Protein AF-A0A956HAL7-F1 (afdb_monomer_lite)

Radius of gyration: 41.66 Å; chains: 1; bounding box: 88×62×120 Å

Foldseek 3Di:
DDDDDDDDDDDDDDDDDDDDCVVVVVVVVVVPPPPPPPVPPPPPPPPQPPVNVVVVLVPDDVVLSVVLVVLVVQLVVLVVVLVVLVVVLVVLVPDDDPDPVVVVVSVVVSVVSVVVSVVSVVVSVVSVVVNVVSVVVVVVVVVVVVVVVVVVVVVVVVVVVVLVVVLVVLVVVQLVVQLCVQVVDDDPVSSVVSSVVSDVVCDPVVSVVQSVCVVVVHDRDDDDDDDDPDDDDD

pLDDT: mean 74.58, std 19.13, range [34.69, 94.31]

Structure (mmCIF, N/CA/C/O backbone):
data_AF-A0A956HAL7-F1
#
_entry.id   AF-A0A956HAL7-F1
#
loop_
_atom_site.group_PDB
_atom_site.id
_atom_site.type_symbol
_atom_site.label_atom_id
_atom_site.label_alt_id
_atom_site.label_comp_id
_atom_site.label_asym_id
_atom_site.label_entity_id
_atom_site.label_seq_id
_atom_site.pdbx_PDB_ins_code
_atom_site.Cartn_x
_atom_site.Cartn_y
_atom_site.Cartn_z
_atom_site.occupancy
_atom_site.B_iso_or_equiv
_atom_site.auth_seq_id
_atom_site.auth_comp_id
_atom_site.auth_asym_id
_atom_site.auth_atom_id
_atom_site.pdbx_PDB_model_num
ATOM 1 N N . MET A 1 1 ? 19.006 46.628 67.533 1.00 38.72 1 MET A N 1
ATOM 2 C CA . MET A 1 1 ? 19.902 45.457 67.462 1.00 38.72 1 MET A CA 1
ATOM 3 C C . MET A 1 1 ? 19.596 44.747 66.158 1.00 38.72 1 MET A C 1
ATOM 5 O O . MET A 1 1 ? 18.441 44.400 65.973 1.00 38.72 1 MET A O 1
ATOM 9 N N . SER A 1 2 ? 20.624 44.672 65.303 1.00 38.97 2 SER A N 1
ATOM 10 C CA . SER A 1 2 ? 20.814 43.895 64.060 1.00 38.97 2 SER A CA 1
ATOM 11 C C . SER A 1 2 ? 19.742 44.006 62.959 1.00 38.97 2 SER A C 1
ATOM 13 O O . SER A 1 2 ? 18.590 43.660 63.171 1.00 38.97 2 SER A O 1
ATOM 15 N N . GLU A 1 3 ? 20.025 44.693 61.839 1.00 37.03 3 GLU A N 1
ATOM 16 C CA . GLU A 1 3 ? 20.856 44.275 60.671 1.00 37.03 3 GLU A CA 1
ATOM 17 C C . GLU A 1 3 ? 20.082 43.317 59.750 1.00 37.03 3 GLU A C 1
ATOM 19 O O . GLU A 1 3 ? 19.394 42.432 60.229 1.00 37.03 3 GLU A O 1
ATOM 24 N N . SER A 1 4 ? 20.147 43.368 58.422 1.00 38.06 4 SER A N 1
ATOM 25 C CA . SER A 1 4 ? 20.812 44.246 57.459 1.00 38.06 4 SER A CA 1
ATOM 26 C C . SER A 1 4 ? 20.189 43.937 56.088 1.00 38.06 4 SER A C 1
ATOM 28 O O . SER A 1 4 ? 19.790 42.807 55.812 1.00 38.06 4 SER A O 1
ATOM 30 N N . SER A 1 5 ? 20.105 44.961 55.247 1.00 43.06 5 SER A N 1
ATOM 31 C CA . SER A 1 5 ? 19.737 44.914 53.833 1.00 43.06 5 SER A CA 1
ATOM 32 C C . SER A 1 5 ? 20.985 44.645 52.989 1.00 43.06 5 SER A C 1
ATOM 34 O O . SER A 1 5 ? 22.022 45.247 53.264 1.00 43.06 5 SER A O 1
ATOM 36 N N . SER A 1 6 ? 20.916 43.828 51.932 1.00 39.41 6 SER A N 1
ATOM 37 C CA . SER A 1 6 ? 21.768 44.030 50.742 1.00 39.41 6 SER A CA 1
ATOM 38 C C . SER A 1 6 ? 21.254 43.271 49.518 1.00 39.41 6 SER A C 1
ATOM 40 O O . SER A 1 6 ? 21.082 42.055 49.534 1.00 39.41 6 SER A O 1
ATOM 42 N N . ALA A 1 7 ? 21.053 44.032 48.447 1.00 37.66 7 ALA A N 1
ATOM 43 C CA . ALA A 1 7 ? 20.842 43.587 47.078 1.00 37.66 7 ALA A CA 1
ATOM 44 C C . ALA A 1 7 ? 22.197 43.287 46.371 1.00 37.66 7 ALA A C 1
ATOM 46 O O . ALA A 1 7 ? 23.252 43.598 46.930 1.00 37.66 7 ALA A O 1
ATOM 47 N N . PRO A 1 8 ? 22.182 42.693 45.158 1.00 59.84 8 PRO A N 1
ATOM 48 C CA . PRO A 1 8 ? 23.329 42.063 44.494 1.00 59.84 8 PRO A CA 1
ATOM 49 C C . PRO A 1 8 ? 23.967 42.942 43.400 1.00 59.84 8 PRO A C 1
ATOM 51 O O . PRO A 1 8 ? 23.331 43.884 42.942 1.00 59.84 8 PRO A O 1
ATOM 54 N N . LEU A 1 9 ? 25.195 42.598 42.973 1.00 38.44 9 LEU A N 1
ATOM 55 C CA . LEU A 1 9 ? 25.958 42.998 41.758 1.00 38.44 9 LEU A CA 1
ATOM 56 C C . LEU A 1 9 ? 27.446 42.650 42.054 1.00 38.44 9 LEU A C 1
ATOM 58 O O . LEU A 1 9 ? 27.864 42.811 43.190 1.00 38.44 9 LEU A O 1
ATOM 62 N N . ALA A 1 10 ? 28.361 42.222 41.183 1.00 37.38 10 ALA A N 1
ATOM 63 C CA . ALA A 1 10 ? 28.403 41.822 39.783 1.00 37.38 10 ALA A CA 1
ATOM 64 C C . ALA A 1 10 ? 29.868 41.380 39.472 1.00 37.38 10 ALA A C 1
ATOM 66 O O . ALA A 1 10 ? 30.783 41.793 40.175 1.00 37.38 10 ALA A O 1
ATOM 67 N N . ILE A 1 11 ? 30.071 40.675 38.348 1.00 38.66 11 ILE A N 1
ATOM 68 C CA . ILE A 1 11 ? 31.211 40.830 37.403 1.00 38.66 11 ILE A CA 1
ATOM 69 C C . ILE A 1 11 ? 32.610 40.235 37.748 1.00 38.66 11 ILE A C 1
ATOM 71 O O . ILE A 1 11 ? 33.380 40.773 38.528 1.00 38.66 11 ILE A O 1
ATOM 75 N N . ALA A 1 12 ? 32.934 39.187 36.970 1.00 35.88 12 ALA A N 1
ATOM 76 C CA . ALA A 1 12 ? 34.118 38.955 36.111 1.00 35.88 12 ALA A CA 1
ATOM 77 C C . ALA A 1 12 ? 35.557 38.733 36.640 1.00 35.88 12 ALA A C 1
ATOM 79 O O . ALA A 1 12 ? 36.094 39.471 37.455 1.00 35.88 12 ALA A O 1
ATOM 80 N N . GLY A 1 13 ? 36.225 37.780 35.965 1.00 36.00 13 GLY A N 1
ATOM 81 C CA . GLY A 1 13 ? 37.684 37.616 35.831 1.00 36.00 13 GLY A CA 1
ATOM 82 C C . GLY A 1 13 ? 38.047 36.149 35.531 1.00 36.00 13 GLY A C 1
ATOM 83 O O . GLY A 1 13 ? 37.912 35.320 36.418 1.00 36.00 13 GLY A O 1
ATOM 84 N N . LEU A 1 14 ? 38.226 35.735 34.260 1.00 36.78 14 LEU A N 1
ATOM 85 C CA . LEU A 1 14 ? 39.521 35.521 33.556 1.00 36.78 14 LEU A CA 1
ATOM 86 C C . LEU A 1 14 ? 40.505 34.595 34.323 1.00 36.78 14 LEU A C 1
ATOM 88 O O . LEU A 1 14 ? 40.753 34.840 35.489 1.00 36.78 14 LEU A O 1
ATOM 92 N N . VAL A 1 15 ? 41.229 33.603 33.783 1.00 40.97 15 VAL A N 1
ATOM 93 C CA . VAL A 1 15 ? 41.449 33.021 32.444 1.00 40.97 15 VAL A CA 1
ATOM 94 C C . VAL A 1 15 ? 42.522 31.906 32.623 1.00 40.97 15 VAL A C 1
ATOM 96 O O . VAL A 1 15 ? 43.198 31.867 33.646 1.00 40.97 15 VAL A O 1
ATOM 99 N N . ILE A 1 16 ? 42.713 31.045 31.614 1.00 36.06 16 ILE A N 1
ATOM 100 C CA . ILE A 1 16 ? 43.807 30.050 31.417 1.00 36.06 16 ILE A CA 1
ATOM 101 C C . ILE A 1 16 ? 43.685 28.687 32.120 1.00 36.06 16 ILE A C 1
ATOM 103 O O . ILE A 1 16 ? 44.096 28.478 33.253 1.00 36.06 16 ILE A O 1
ATOM 107 N N . GLY A 1 17 ? 43.276 27.707 31.316 1.00 35.59 17 GLY A N 1
ATOM 108 C CA . GLY A 1 17 ? 43.545 26.283 31.502 1.00 35.59 17 GLY A CA 1
ATOM 109 C C . GLY A 1 17 ? 43.477 25.556 30.159 1.00 35.59 17 GLY A C 1
ATOM 110 O O . GLY A 1 17 ? 42.764 24.569 30.016 1.00 35.59 17 GLY A O 1
ATOM 111 N N . ALA A 1 18 ? 44.136 26.110 29.135 1.00 41.16 18 ALA A N 1
ATOM 112 C CA . ALA A 1 18 ? 44.357 25.426 27.866 1.00 41.16 18 ALA A CA 1
ATOM 113 C C . ALA A 1 18 ? 45.285 24.215 28.079 1.00 41.16 18 ALA A C 1
ATOM 115 O O . ALA A 1 18 ? 46.180 24.292 28.914 1.00 41.16 18 ALA A O 1
ATOM 116 N N . LEU A 1 19 ? 45.107 23.173 27.249 1.00 41.41 19 LEU A N 1
ATOM 117 C CA . LEU A 1 19 ? 45.988 22.000 27.033 1.00 41.41 19 LEU A CA 1
ATOM 118 C C . LEU A 1 19 ? 45.539 20.620 27.563 1.00 41.41 19 LEU A C 1
ATOM 120 O O . LEU A 1 19 ? 46.388 19.806 27.911 1.00 41.41 19 LEU A O 1
ATOM 124 N N . ALA A 1 20 ? 44.245 20.273 27.517 1.00 41.62 20 ALA A N 1
ATOM 125 C CA . ALA A 1 20 ? 43.862 18.848 27.640 1.00 41.62 20 ALA A CA 1
ATOM 126 C C . ALA A 1 20 ? 42.634 18.363 26.837 1.00 41.62 20 ALA A C 1
ATOM 128 O O . ALA A 1 20 ? 42.332 17.176 26.859 1.00 41.62 20 ALA A O 1
ATOM 129 N N . GLY A 1 21 ? 41.921 19.219 26.095 1.00 36.75 21 GLY A N 1
ATOM 130 C CA . GLY A 1 21 ? 40.646 18.834 25.457 1.00 36.75 21 GLY A CA 1
ATOM 131 C C . GLY A 1 21 ? 40.683 18.539 23.953 1.00 36.75 21 GLY A C 1
ATOM 132 O O . GLY A 1 21 ? 39.633 18.295 23.365 1.00 36.75 21 GLY A O 1
ATOM 133 N N . GLY A 1 22 ? 41.856 18.582 23.311 1.00 35.03 22 GLY A N 1
ATOM 134 C CA . GLY A 1 22 ? 42.019 18.566 21.844 1.00 35.03 22 GLY A CA 1
ATOM 135 C C . GLY A 1 22 ? 41.588 17.287 21.111 1.00 35.03 22 GLY A C 1
ATOM 136 O O . GLY A 1 22 ? 41.697 17.232 19.894 1.00 35.03 22 GLY A O 1
ATOM 137 N N . ILE A 1 23 ? 41.082 16.275 21.821 1.00 45.00 23 ILE A N 1
ATOM 138 C CA . ILE A 1 23 ? 40.597 15.010 21.239 1.00 45.00 23 ILE A CA 1
ATOM 139 C C . ILE A 1 23 ? 39.067 14.861 21.389 1.00 45.00 23 ILE A C 1
ATOM 141 O O . ILE A 1 23 ? 38.448 14.082 20.672 1.00 45.00 23 ILE A O 1
ATOM 145 N N . VAL A 1 24 ? 38.407 15.681 22.219 1.00 42.38 24 VAL A N 1
ATOM 146 C CA . VAL A 1 24 ? 36.935 15.652 22.374 1.00 42.38 24 VAL A CA 1
ATOM 147 C C . VAL A 1 24 ? 36.226 16.498 21.298 1.00 42.38 24 VAL A C 1
ATOM 149 O O . VAL A 1 24 ? 35.065 16.264 20.972 1.00 42.38 24 VAL A O 1
ATOM 152 N N . GLY A 1 25 ? 36.941 17.435 20.666 1.00 36.91 25 GLY A N 1
ATOM 153 C CA . GLY A 1 25 ? 36.385 18.354 19.664 1.00 36.91 25 GLY A CA 1
ATOM 154 C C . GLY A 1 25 ? 36.015 17.732 18.311 1.00 36.91 25 GLY A C 1
ATOM 155 O O . GLY A 1 25 ? 35.209 18.315 17.594 1.00 36.91 25 GLY A O 1
ATOM 156 N N . TRP A 1 26 ? 36.536 16.552 17.952 1.00 40.97 26 TRP A N 1
ATOM 157 C CA . TRP A 1 26 ? 36.179 15.913 16.673 1.00 40.97 26 TRP A CA 1
ATOM 158 C C . TRP A 1 26 ? 34.940 15.010 16.769 1.00 40.97 26 TRP A C 1
ATOM 160 O O . TRP A 1 26 ? 34.261 14.790 15.772 1.00 40.97 26 TRP A O 1
ATOM 170 N N . ILE A 1 27 ? 34.570 14.564 17.976 1.00 47.16 27 ILE A N 1
ATOM 171 C CA . ILE A 1 27 ? 33.309 13.835 18.206 1.00 47.16 27 ILE A CA 1
ATOM 172 C C . ILE A 1 27 ? 32.135 14.814 18.400 1.00 47.16 27 ILE A C 1
ATOM 174 O O . ILE A 1 27 ? 30.989 14.471 18.135 1.00 47.16 27 ILE A O 1
ATOM 178 N N . ALA A 1 28 ? 32.406 16.068 18.778 1.00 43.12 28 ALA A N 1
ATOM 179 C CA . ALA A 1 28 ? 31.371 17.085 18.969 1.00 43.12 28 ALA A CA 1
ATOM 180 C C . ALA A 1 28 ? 30.896 17.777 17.672 1.00 43.12 28 ALA A C 1
ATOM 182 O O . ALA A 1 28 ? 29.853 18.429 17.692 1.00 43.12 28 ALA A O 1
ATOM 183 N N . HIS A 1 29 ? 31.610 17.647 16.542 1.00 43.97 29 HIS A N 1
ATOM 184 C CA . HIS A 1 29 ? 31.187 18.290 15.287 1.00 43.97 29 HIS A CA 1
ATOM 185 C C . HIS A 1 29 ? 30.267 17.411 14.417 1.00 43.97 29 HIS A C 1
ATOM 187 O O . HIS A 1 29 ? 29.504 17.944 13.613 1.00 43.97 29 HIS A O 1
ATOM 193 N N . SER A 1 30 ? 30.250 16.086 14.614 1.00 44.03 30 SER A N 1
ATOM 194 C CA . SER A 1 30 ? 29.248 15.206 13.984 1.00 44.03 30 SER A CA 1
ATOM 195 C C . SER A 1 30 ? 27.891 15.231 14.697 1.00 44.03 30 SER A C 1
ATOM 197 O O . SER A 1 30 ? 26.903 14.766 14.137 1.00 44.03 30 SER A O 1
ATOM 199 N N . THR A 1 31 ? 27.819 15.813 15.899 1.00 46.84 31 THR A N 1
ATOM 200 C CA . THR A 1 31 ? 26.572 16.001 16.657 1.00 46.84 31 THR A CA 1
ATOM 201 C C . THR A 1 31 ? 26.012 17.426 16.578 1.00 46.84 31 THR A C 1
ATOM 203 O O . THR A 1 31 ? 24.916 17.671 17.069 1.00 46.84 31 THR A O 1
ATOM 206 N N . THR A 1 32 ? 26.723 18.358 15.931 1.00 46.84 32 THR A N 1
ATOM 207 C CA . THR A 1 32 ? 26.315 19.768 15.744 1.00 46.84 32 THR A CA 1
ATOM 208 C C . THR A 1 32 ? 26.198 20.176 14.272 1.00 46.84 32 THR A C 1
ATOM 210 O O . THR A 1 32 ? 26.241 21.358 13.939 1.00 46.84 32 THR A O 1
ATOM 213 N N . ALA A 1 33 ? 26.001 19.216 13.364 1.00 43.47 33 ALA A N 1
ATOM 214 C CA . ALA A 1 33 ? 25.334 19.541 12.110 1.00 43.47 33 ALA A CA 1
ATOM 215 C C . ALA A 1 33 ? 23.856 19.768 12.448 1.00 43.47 33 ALA A C 1
ATOM 217 O O . ALA A 1 33 ? 23.140 18.813 12.751 1.00 43.47 33 ALA A O 1
ATOM 218 N N . GLU A 1 34 ? 23.441 21.038 12.469 1.00 46.81 34 GLU A N 1
ATOM 219 C CA . GLU A 1 34 ? 22.043 21.436 12.627 1.00 46.81 34 GLU A CA 1
ATOM 220 C C . GLU A 1 34 ? 21.169 20.525 11.757 1.00 46.81 34 GLU A C 1
ATOM 222 O O . GLU A 1 34 ? 21.409 20.435 10.544 1.00 46.81 34 GLU A O 1
ATOM 227 N N . PRO A 1 35 ? 20.192 19.803 12.340 1.00 42.28 35 PRO A N 1
ATOM 228 C CA . PRO A 1 35 ? 19.282 19.023 11.534 1.00 42.28 35 PRO A CA 1
ATOM 229 C C . PRO A 1 35 ? 18.591 20.016 10.610 1.00 42.28 35 PRO A C 1
ATOM 231 O O . PRO A 1 35 ? 17.841 20.882 11.060 1.00 42.28 35 PRO A O 1
ATOM 234 N N . ARG A 1 36 ? 18.854 19.907 9.302 1.00 34.69 36 ARG A N 1
ATOM 235 C CA . ARG A 1 36 ? 17.944 20.474 8.317 1.00 34.69 36 ARG A CA 1
ATOM 236 C C . ARG A 1 36 ? 16.606 19.826 8.610 1.00 34.69 36 ARG A C 1
ATOM 238 O O . ARG A 1 36 ? 16.403 18.653 8.300 1.00 34.69 36 ARG A O 1
ATOM 245 N N . ILE A 1 37 ? 15.736 20.598 9.247 1.00 39.50 37 ILE A N 1
ATOM 246 C CA . ILE A 1 37 ? 14.310 20.351 9.292 1.00 39.50 37 ILE A CA 1
ATOM 247 C C . ILE A 1 37 ? 13.915 20.358 7.821 1.00 39.50 37 ILE A C 1
ATOM 249 O O . ILE A 1 37 ? 13.711 21.400 7.205 1.00 39.50 37 ILE A O 1
ATOM 253 N N . VAL A 1 38 ? 13.914 19.174 7.214 1.00 41.31 38 VAL A N 1
ATOM 254 C CA . VAL A 1 38 ? 12.987 18.915 6.133 1.00 41.31 38 VAL A CA 1
ATOM 255 C C . VAL A 1 38 ? 11.658 19.118 6.825 1.00 41.31 38 VAL A C 1
ATOM 257 O O . VAL A 1 38 ? 11.262 18.291 7.645 1.00 41.31 38 VAL A O 1
ATOM 260 N N . GLU A 1 39 ? 11.055 20.284 6.606 1.00 41.22 39 GLU A N 1
ATOM 261 C CA . GLU A 1 39 ? 9.644 20.486 6.862 1.00 41.22 39 GLU A CA 1
ATOM 262 C C . GLU A 1 39 ? 8.966 19.377 6.067 1.00 41.22 39 GLU A C 1
ATOM 264 O O . GLU A 1 39 ? 8.758 19.473 4.859 1.00 41.22 39 GLU A O 1
ATOM 269 N N . THR A 1 40 ? 8.729 18.244 6.727 1.00 44.59 40 THR A N 1
ATOM 270 C CA . THR A 1 40 ? 7.680 17.336 6.323 1.00 44.59 40 THR A CA 1
ATOM 271 C C . THR A 1 40 ? 6.456 18.203 6.450 1.00 44.59 40 THR A C 1
ATOM 273 O O . THR A 1 40 ? 5.965 18.426 7.560 1.00 44.59 40 THR A O 1
ATOM 276 N N . GLU A 1 41 ? 6.103 18.812 5.320 1.00 39.44 41 GLU A N 1
ATOM 277 C CA . GLU A 1 41 ? 4.824 19.419 5.035 1.00 39.44 41 GLU A CA 1
ATOM 278 C C . GLU A 1 41 ? 3.825 18.612 5.850 1.00 39.44 41 GLU A C 1
ATOM 280 O O . GLU A 1 41 ? 3.679 17.403 5.641 1.00 39.44 41 GLU A O 1
ATOM 285 N N . LYS A 1 42 ? 3.315 19.224 6.926 1.00 36.16 42 LYS A N 1
ATOM 286 C CA . LYS A 1 42 ? 2.283 18.605 7.742 1.00 36.16 42 LYS A CA 1
ATOM 287 C C . LYS A 1 42 ? 1.145 18.424 6.764 1.00 36.16 42 LYS A C 1
ATOM 289 O O . LYS A 1 42 ? 0.423 19.380 6.497 1.00 36.16 42 LYS A O 1
ATOM 294 N N . VAL A 1 43 ? 1.069 17.232 6.176 1.00 38.62 43 VAL A N 1
ATOM 295 C CA . VAL A 1 43 ? -0.064 16.796 5.384 1.00 38.62 43 VAL A CA 1
ATOM 296 C C . VAL A 1 43 ? -1.231 17.064 6.303 1.00 38.62 43 VAL A C 1
ATOM 298 O O . VAL A 1 43 ? -1.296 16.517 7.408 1.00 38.62 43 VAL A O 1
ATOM 301 N N . VAL A 1 44 ? -2.028 18.048 5.900 1.00 39.31 44 VAL A N 1
ATOM 302 C CA . VAL A 1 44 ? -3.254 18.443 6.568 1.00 39.31 44 VAL A CA 1
ATOM 303 C C . VAL A 1 44 ? -3.955 17.135 6.901 1.00 39.31 44 VAL A C 1
ATOM 305 O O . VAL A 1 44 ? -4.244 16.350 5.999 1.00 39.31 44 VAL A O 1
ATOM 308 N N . GLN A 1 45 ? -4.088 16.843 8.197 1.00 40.38 45 GLN A N 1
ATOM 309 C CA . GLN A 1 45 ? -4.856 15.700 8.665 1.00 40.38 45 GLN A CA 1
ATOM 310 C C . GLN A 1 45 ? -6.305 16.023 8.336 1.00 40.38 45 GLN A C 1
ATOM 312 O O . GLN A 1 45 ? -7.033 16.595 9.138 1.00 40.38 45 GLN A O 1
ATOM 317 N N . GLU A 1 46 ? -6.678 15.765 7.091 1.00 46.81 46 GLU A N 1
ATOM 318 C CA . GLU A 1 46 ? -8.062 15.731 6.694 1.00 46.81 46 GLU A CA 1
ATOM 319 C C . GLU A 1 46 ? -8.620 14.475 7.359 1.00 46.81 46 GLU A C 1
ATOM 321 O O . GLU A 1 46 ? -8.146 13.357 7.118 1.00 46.81 46 GLU A O 1
ATOM 326 N N . ASP A 1 47 ? -9.538 14.672 8.302 1.00 39.88 47 ASP A N 1
ATOM 327 C CA . ASP A 1 47 ? -10.234 13.583 8.970 1.00 39.88 47 ASP A CA 1
ATOM 328 C C . ASP A 1 47 ? -11.011 12.796 7.914 1.00 39.88 47 ASP A C 1
ATOM 330 O O . ASP A 1 47 ? -12.124 13.142 7.521 1.00 39.88 47 ASP A O 1
ATOM 334 N N . LEU A 1 48 ? -10.371 11.744 7.400 1.00 53.62 48 LEU A N 1
ATOM 335 C CA . LEU A 1 48 ? -10.971 10.799 6.473 1.00 53.62 48 LEU A CA 1
ATOM 336 C C . LEU A 1 48 ? -12.247 10.251 7.109 1.00 53.62 48 LEU A C 1
ATOM 338 O O . LEU A 1 48 ? -12.203 9.631 8.176 1.00 53.62 48 LEU A O 1
ATOM 342 N N . SER A 1 49 ? -13.378 10.487 6.441 1.00 62.88 49 SER A N 1
ATOM 343 C CA . SER A 1 49 ? -14.667 9.967 6.879 1.00 62.88 49 SER A CA 1
ATOM 344 C C . SER A 1 49 ? -14.613 8.433 6.975 1.00 62.88 49 SER A C 1
ATOM 346 O O . SER A 1 49 ? -13.834 7.790 6.258 1.00 62.88 49 SER A O 1
ATOM 348 N N . PRO A 1 50 ? -15.450 7.812 7.825 1.00 55.81 50 PRO A N 1
ATOM 349 C CA . PRO A 1 50 ? -15.533 6.354 7.935 1.00 55.81 50 PRO A CA 1
ATOM 350 C C . PRO A 1 50 ? -15.720 5.654 6.579 1.00 55.81 50 PRO A C 1
ATOM 352 O O . PRO A 1 50 ? -15.180 4.573 6.359 1.00 55.81 50 PRO A O 1
ATOM 355 N N . GLU A 1 51 ? -16.415 6.303 5.641 1.00 56.97 51 GLU A N 1
ATOM 356 C CA . GLU A 1 51 ? -16.625 5.814 4.274 1.00 56.97 51 GLU A CA 1
ATOM 357 C C . GLU A 1 51 ? -15.348 5.844 3.422 1.00 56.97 51 GLU A C 1
ATOM 359 O O . GLU A 1 51 ? -15.085 4.902 2.673 1.00 56.97 51 GLU A O 1
ATOM 364 N N . ALA A 1 52 ? -14.521 6.887 3.548 1.00 58.19 52 ALA A N 1
ATOM 365 C CA . ALA A 1 52 ? -13.236 6.960 2.855 1.00 58.19 52 ALA A CA 1
ATOM 366 C C . ALA A 1 52 ? -12.267 5.888 3.378 1.00 58.19 52 ALA A C 1
ATOM 368 O O . ALA A 1 52 ? -11.585 5.231 2.594 1.00 58.19 52 ALA A O 1
ATOM 369 N N . LEU A 1 53 ? -12.283 5.646 4.691 1.00 60.22 53 LEU A N 1
ATOM 370 C CA . LEU A 1 53 ? -11.549 4.557 5.336 1.00 60.22 53 LEU A CA 1
ATOM 371 C C . LEU A 1 53 ? -12.018 3.180 4.840 1.00 60.22 53 LEU A C 1
ATOM 373 O O . LEU A 1 53 ? -11.185 2.345 4.493 1.00 60.22 53 LEU A O 1
ATOM 377 N N . ALA A 1 54 ? -13.332 2.956 4.739 1.00 61.28 54 ALA A N 1
ATOM 378 C CA . ALA A 1 54 ? -13.897 1.701 4.240 1.00 61.28 54 ALA A CA 1
ATOM 379 C C . ALA A 1 54 ? -13.521 1.424 2.775 1.00 61.28 54 ALA A C 1
ATOM 381 O O . ALA A 1 54 ? -13.185 0.291 2.431 1.00 61.28 54 ALA A O 1
ATOM 382 N N . LYS A 1 55 ? -13.515 2.460 1.929 1.00 64.62 55 LYS A N 1
ATOM 383 C CA . LYS A 1 55 ? -13.126 2.353 0.516 1.00 64.62 55 LYS A CA 1
ATOM 384 C C . LYS A 1 55 ? -11.626 2.097 0.344 1.00 64.62 55 LYS A C 1
ATOM 386 O O . LYS A 1 55 ? -11.229 1.322 -0.514 1.00 64.62 55 LYS A O 1
ATOM 391 N N . MET A 1 56 ? -10.790 2.691 1.196 1.00 59.94 56 MET A N 1
ATOM 392 C CA . MET A 1 56 ? -9.344 2.427 1.210 1.00 59.94 56 MET A CA 1
ATOM 393 C C . MET A 1 56 ? -9.010 1.022 1.730 1.00 59.94 56 MET A C 1
ATOM 395 O O . MET A 1 56 ? -8.024 0.426 1.308 1.00 59.94 56 MET A O 1
ATOM 399 N N . CYS A 1 57 ? -9.859 0.450 2.589 1.00 59.34 57 CYS A N 1
ATOM 400 C CA . CYS A 1 57 ? -9.720 -0.927 3.061 1.00 59.34 57 CYS A CA 1
ATOM 401 C C . CYS A 1 57 ? -9.997 -1.996 1.982 1.00 59.34 57 CYS A C 1
ATOM 403 O O . CYS A 1 57 ? -9.747 -3.171 2.245 1.00 59.34 57 CYS A O 1
ATOM 405 N N . GLU A 1 58 ? -10.493 -1.652 0.785 1.00 60.47 58 GLU A N 1
ATOM 406 C CA . GLU A 1 58 ? -10.656 -2.632 -0.305 1.00 60.47 58 GLU A CA 1
ATOM 407 C C . GLU A 1 58 ? -9.325 -3.130 -0.885 1.00 60.47 58 GLU A C 1
ATOM 409 O O . GLU A 1 58 ? -9.269 -4.275 -1.327 1.00 60.47 58 GLU A O 1
ATOM 414 N N . GLU A 1 59 ? -8.258 -2.327 -0.824 1.00 60.06 59 GLU A N 1
ATOM 415 C CA . GLU A 1 59 ? -6.937 -2.660 -1.393 1.00 60.06 59 GLU A CA 1
ATOM 416 C C . GLU A 1 59 ? -5.890 -3.073 -0.343 1.00 60.06 59 GLU A C 1
ATOM 418 O O . GLU A 1 59 ? -4.741 -3.368 -0.674 1.00 60.06 59 GLU A O 1
ATOM 423 N N . LEU A 1 60 ? -6.273 -3.102 0.933 1.00 59.00 60 LEU A N 1
ATOM 424 C CA . LEU A 1 60 ? -5.382 -3.432 2.041 1.00 59.00 60 LEU A CA 1
ATOM 425 C C . LEU A 1 60 ? -5.194 -4.939 2.228 1.00 59.00 60 LEU A C 1
ATOM 427 O O . LEU A 1 60 ? -6.056 -5.746 1.877 1.00 59.00 60 LEU A O 1
ATOM 431 N N . ASN A 1 61 ? -4.055 -5.301 2.830 1.00 66.38 61 ASN A N 1
ATOM 432 C CA . ASN A 1 61 ? -3.737 -6.673 3.212 1.00 66.38 61 ASN A CA 1
ATOM 433 C C . ASN A 1 61 ? -4.914 -7.256 4.027 1.00 66.38 61 ASN A C 1
ATOM 435 O O . ASN A 1 61 ? -5.315 -6.635 5.020 1.00 66.38 61 ASN A O 1
ATOM 439 N N . PRO A 1 62 ? -5.511 -8.393 3.614 1.00 69.81 62 PRO A N 1
ATOM 440 C CA . PRO A 1 62 ? -6.737 -8.925 4.214 1.00 69.81 62 PRO A CA 1
ATOM 441 C C . PRO A 1 62 ? -6.663 -9.093 5.737 1.00 69.81 62 PRO A C 1
ATOM 443 O O . PRO A 1 62 ? -7.681 -8.937 6.411 1.00 69.81 62 PRO A O 1
ATOM 446 N N . ASP A 1 63 ? -5.473 -9.331 6.288 1.00 75.00 63 ASP A N 1
ATOM 447 C CA . ASP A 1 63 ? -5.261 -9.494 7.727 1.00 75.00 63 ASP A CA 1
ATOM 448 C C . ASP A 1 63 ? -5.479 -8.188 8.515 1.00 75.00 63 ASP A C 1
ATOM 450 O O . ASP A 1 63 ?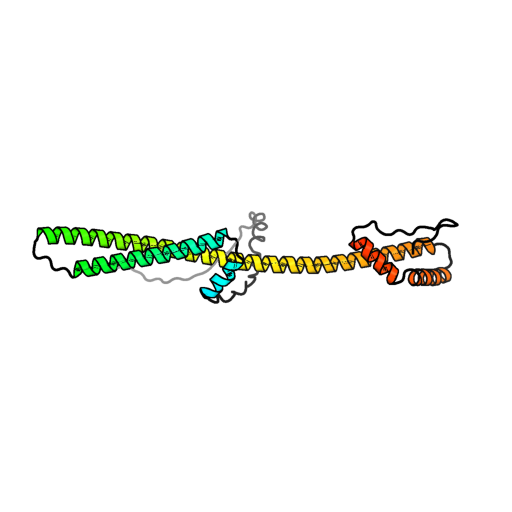 -6.180 -8.190 9.529 1.00 75.00 63 ASP A O 1
ATOM 454 N N . ASP A 1 64 ? -4.954 -7.056 8.035 1.00 73.38 64 ASP A N 1
ATOM 455 C CA . ASP A 1 64 ? -5.068 -5.755 8.718 1.00 73.38 64 ASP A CA 1
ATOM 456 C C . ASP A 1 64 ? -6.497 -5.210 8.635 1.00 73.38 64 ASP A C 1
ATOM 458 O O . ASP A 1 64 ? -7.045 -4.686 9.609 1.00 73.38 64 ASP A O 1
ATOM 462 N N . ARG A 1 65 ? -7.150 -5.421 7.484 1.00 75.19 65 ARG A N 1
ATOM 463 C CA . ARG A 1 65 ? -8.577 -5.134 7.307 1.00 75.19 65 ARG A CA 1
ATOM 464 C C . ARG A 1 65 ? -9.424 -5.947 8.281 1.00 75.19 65 ARG A C 1
ATOM 466 O O . ARG A 1 65 ? -10.331 -5.397 8.901 1.00 75.19 65 ARG A O 1
ATOM 473 N N . THR A 1 66 ? -9.140 -7.241 8.411 1.00 82.44 66 THR A N 1
ATOM 474 C CA . THR A 1 66 ? -9.893 -8.128 9.307 1.00 82.44 66 THR A CA 1
ATOM 475 C C . THR A 1 66 ? -9.765 -7.665 10.755 1.00 82.44 66 THR A C 1
ATOM 477 O O . THR A 1 66 ? -10.779 -7.544 11.431 1.00 82.44 66 THR A O 1
ATOM 480 N N . ARG A 1 67 ? -8.559 -7.300 11.209 1.00 81.94 67 ARG A N 1
ATOM 481 C CA . ARG A 1 67 ? -8.330 -6.771 12.568 1.00 81.94 67 ARG A CA 1
ATOM 482 C C . ARG A 1 67 ? -9.060 -5.454 12.831 1.00 81.94 67 ARG A C 1
ATOM 484 O O . ARG A 1 67 ? -9.661 -5.272 13.889 1.00 81.94 67 ARG A O 1
ATOM 491 N N . LEU A 1 68 ? -9.044 -4.529 11.871 1.00 81.69 68 LEU A N 1
ATOM 492 C CA . LEU A 1 68 ? -9.752 -3.257 12.019 1.00 81.69 68 LEU A CA 1
ATOM 493 C C . LEU A 1 68 ? -11.279 -3.445 12.058 1.00 81.69 68 LEU A C 1
ATOM 495 O O . LEU A 1 68 ? -11.965 -2.751 12.806 1.00 81.69 68 LEU A O 1
ATOM 499 N N . LEU A 1 69 ? -11.821 -4.363 11.257 1.00 82.12 69 LEU A N 1
ATOM 500 C CA . LEU A 1 69 ? -13.253 -4.670 11.269 1.00 82.12 69 LEU A CA 1
ATOM 501 C C . LEU A 1 69 ? -13.664 -5.411 12.544 1.00 82.12 69 LEU A C 1
ATOM 503 O O . LEU A 1 69 ? -14.701 -5.093 13.120 1.00 82.12 69 LEU A O 1
ATOM 507 N N . ASP A 1 70 ? -12.835 -6.341 13.015 1.00 86.69 70 ASP A N 1
ATOM 508 C CA . ASP A 1 70 ? -13.064 -7.070 14.263 1.00 86.69 70 ASP A CA 1
ATOM 509 C C . ASP A 1 70 ? -13.083 -6.110 15.463 1.00 86.69 70 ASP A C 1
ATOM 511 O O . ASP A 1 70 ? -14.054 -6.083 16.219 1.00 86.69 70 ASP A O 1
ATOM 515 N N . SER A 1 71 ? -12.095 -5.210 15.566 1.00 83.56 71 SER A N 1
ATOM 516 C CA . SER A 1 71 ? -12.070 -4.175 16.614 1.00 83.56 71 SER A CA 1
ATOM 517 C C . SER A 1 71 ? -13.271 -3.221 16.550 1.00 83.56 71 SER A C 1
ATOM 519 O O . SER A 1 71 ? -13.822 -2.872 17.593 1.00 83.56 71 SER A O 1
ATOM 521 N N . GLN A 1 72 ? -13.740 -2.836 15.356 1.00 83.00 72 GLN A N 1
ATOM 522 C CA . GLN A 1 72 ? -14.972 -2.046 15.209 1.00 83.00 72 GLN A CA 1
ATOM 523 C C . GLN A 1 72 ? -16.202 -2.813 15.698 1.00 83.00 72 GLN A C 1
ATOM 525 O O . GLN A 1 72 ? -16.968 -2.277 16.497 1.00 83.00 72 GLN A O 1
ATOM 530 N N . SER A 1 73 ? -16.347 -4.076 15.292 1.00 88.25 73 SER A N 1
ATOM 531 C CA . SER A 1 73 ? -17.469 -4.917 15.718 1.00 88.25 73 SER A CA 1
ATOM 532 C C . SER A 1 73 ? -17.486 -5.137 17.234 1.00 88.25 73 SER A C 1
ATOM 534 O O . SER A 1 73 ? -18.544 -5.120 17.859 1.00 88.25 73 SER A O 1
ATOM 536 N N . ARG A 1 74 ? -16.305 -5.254 17.854 1.00 87.56 74 ARG A N 1
ATOM 537 C CA . ARG A 1 74 ? -16.159 -5.382 19.305 1.00 87.56 74 ARG A CA 1
ATOM 538 C C . ARG A 1 74 ? -16.597 -4.118 20.040 1.00 87.56 74 ARG A C 1
ATOM 540 O O . ARG A 1 74 ? -17.252 -4.229 21.072 1.00 87.56 74 ARG A O 1
ATOM 547 N N . VAL A 1 75 ? -16.261 -2.932 19.525 1.00 88.00 75 VAL A N 1
ATOM 548 C CA . VAL A 1 75 ? -16.733 -1.660 20.099 1.00 88.00 75 VAL A CA 1
ATOM 549 C C . VAL A 1 75 ? -18.257 -1.566 20.016 1.00 88.00 75 VAL A C 1
ATOM 551 O O . VAL A 1 75 ? -18.887 -1.259 21.023 1.00 88.00 75 VAL A O 1
ATOM 554 N N . GLU A 1 76 ? -18.850 -1.883 18.863 1.00 88.31 76 GLU A N 1
ATOM 555 C CA . GLU A 1 76 ? -20.308 -1.848 18.675 1.00 88.31 76 GLU A CA 1
ATOM 556 C C . GLU A 1 76 ? -21.040 -2.812 19.622 1.00 88.31 76 GLU A C 1
ATOM 558 O O . GLU A 1 76 ? -22.041 -2.447 20.243 1.00 88.31 76 GLU A O 1
ATOM 563 N N . GLU A 1 77 ? -20.523 -4.032 19.782 1.00 92.31 77 GLU A N 1
ATOM 564 C CA . GLU A 1 77 ? -21.097 -5.021 20.695 1.00 92.31 77 GLU A CA 1
ATOM 565 C C . GLU A 1 77 ? -20.982 -4.576 22.163 1.00 92.31 77 GLU A C 1
ATOM 567 O O . GLU A 1 77 ? -21.952 -4.683 22.916 1.00 92.31 77 GLU A O 1
ATOM 572 N N . LEU A 1 78 ? -19.839 -4.016 22.575 1.00 86.81 78 LEU A N 1
ATOM 573 C CA . LEU A 1 78 ? -19.656 -3.488 23.932 1.00 86.81 78 LEU A CA 1
ATOM 574 C C . LEU A 1 78 ? -20.580 -2.297 24.214 1.00 86.81 78 LEU A C 1
ATOM 576 O O . LEU A 1 78 ? -21.171 -2.226 25.291 1.00 86.81 78 LEU A O 1
ATOM 580 N N . GLU A 1 79 ? -20.755 -1.386 23.256 1.00 85.75 79 GLU A N 1
ATOM 581 C CA . GLU A 1 79 ? -21.687 -0.258 23.382 1.00 85.75 79 GLU A CA 1
ATOM 582 C C . GLU A 1 79 ? -23.136 -0.733 23.525 1.00 85.75 79 GLU A C 1
ATOM 584 O O . GLU A 1 79 ? -23.884 -0.209 24.357 1.00 85.75 79 GLU A O 1
ATOM 589 N N . LYS A 1 80 ? -23.523 -1.769 22.777 1.00 91.88 80 LYS A N 1
ATOM 590 C CA . LYS A 1 80 ? -24.845 -2.385 22.892 1.00 91.88 80 LYS A CA 1
ATOM 591 C C . LYS A 1 80 ? -25.055 -3.033 24.262 1.00 91.88 80 LYS A C 1
ATOM 593 O O . LYS A 1 80 ? -26.072 -2.771 24.904 1.00 91.88 80 LYS A O 1
ATOM 598 N N . GLN A 1 81 ? -24.102 -3.837 24.734 1.00 86.31 81 GLN A N 1
ATOM 599 C CA . GLN A 1 81 ? -24.188 -4.477 26.052 1.00 86.31 81 GLN A CA 1
ATOM 600 C C . GLN A 1 81 ? -24.257 -3.441 27.177 1.00 86.31 81 GLN A C 1
ATOM 602 O O . GLN A 1 81 ? -25.061 -3.575 28.100 1.00 86.31 81 GLN A O 1
ATOM 607 N N . LEU A 1 82 ? -23.459 -2.378 27.084 1.00 87.94 82 LEU A N 1
ATOM 608 C CA . LEU A 1 82 ? -23.464 -1.276 28.039 1.00 87.94 82 LEU A CA 1
ATOM 609 C C . LEU A 1 82 ? -24.833 -0.580 28.061 1.00 87.94 82 LEU A C 1
ATOM 611 O O . LEU A 1 82 ? -25.395 -0.394 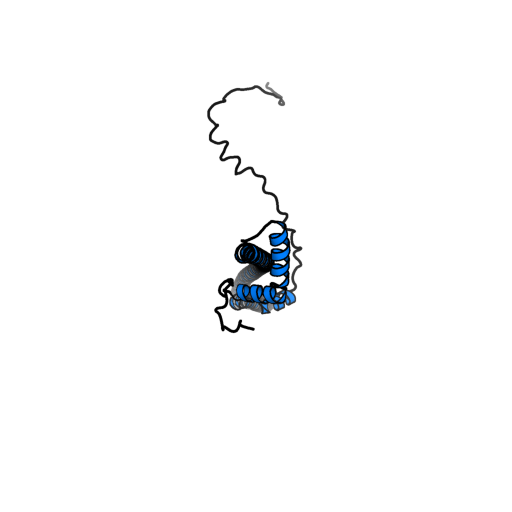29.140 1.00 87.94 82 LEU A O 1
ATOM 615 N N . ALA A 1 83 ? -25.418 -0.288 26.896 1.00 89.44 83 ALA A N 1
ATOM 616 C CA . ALA A 1 83 ? -26.752 0.303 26.800 1.00 89.44 83 ALA A CA 1
ATOM 617 C C . ALA A 1 83 ? -27.846 -0.603 27.399 1.00 89.44 83 ALA A C 1
ATOM 619 O O . ALA A 1 83 ? -28.710 -0.124 28.137 1.00 89.44 83 ALA A O 1
ATOM 620 N N . GLU A 1 84 ? -27.799 -1.913 27.135 1.00 92.81 84 GLU A N 1
ATOM 621 C CA . GLU A 1 84 ? -28.733 -2.889 27.714 1.00 92.81 84 GLU A CA 1
ATOM 622 C C . GLU A 1 84 ? -28.627 -2.940 29.249 1.00 92.81 84 GLU A C 1
ATOM 624 O O . GLU A 1 84 ? -29.647 -2.951 29.947 1.00 92.81 84 GLU A O 1
ATOM 629 N N . ARG A 1 85 ? -27.406 -2.918 29.801 1.00 87.19 85 ARG A N 1
ATOM 630 C CA . ARG A 1 85 ? -27.178 -2.939 31.256 1.00 87.19 85 ARG A CA 1
ATOM 631 C C . ARG A 1 85 ? -27.553 -1.630 31.935 1.00 87.19 85 ARG A C 1
ATOM 633 O O . ARG A 1 85 ? -28.169 -1.665 33.001 1.00 87.19 85 ARG A O 1
ATOM 640 N N . GLU A 1 86 ? -27.247 -0.488 31.327 1.00 85.75 86 GLU A N 1
ATOM 641 C CA . GLU A 1 86 ? -27.666 0.820 31.838 1.00 85.75 86 GLU A CA 1
ATOM 642 C C . GLU A 1 86 ? -29.197 0.952 31.852 1.00 85.75 86 GLU A C 1
ATOM 644 O O . GLU A 1 86 ? -29.757 1.439 32.840 1.00 85.75 86 GLU A O 1
ATOM 649 N N . ALA A 1 87 ? -29.887 0.442 30.825 1.00 90.06 87 ALA A N 1
ATOM 650 C CA . ALA A 1 87 ? -31.347 0.392 30.785 1.00 90.06 87 ALA A CA 1
ATOM 651 C C . ALA A 1 87 ? -31.928 -0.525 31.877 1.00 90.06 87 ALA A C 1
ATOM 653 O O . ALA A 1 87 ? -32.833 -0.113 32.606 1.00 90.06 87 ALA A O 1
ATOM 654 N N . ALA A 1 88 ? -31.375 -1.729 32.054 1.00 86.19 88 ALA A N 1
ATOM 655 C CA . ALA A 1 88 ? -31.806 -2.656 33.102 1.00 86.19 88 ALA A CA 1
ATOM 656 C C . ALA A 1 88 ? -31.602 -2.077 34.514 1.00 86.19 88 ALA A C 1
ATOM 658 O O . ALA A 1 88 ? -32.465 -2.218 35.385 1.00 86.19 88 ALA A O 1
ATOM 659 N N . LEU A 1 89 ? -30.486 -1.376 34.743 1.00 84.06 89 LEU A N 1
ATOM 660 C CA . LEU A 1 89 ? -30.208 -0.694 36.006 1.00 84.06 89 LEU A CA 1
ATOM 661 C C . LEU A 1 89 ? -31.173 0.479 36.233 1.00 84.06 89 LEU A C 1
ATOM 663 O O . LEU A 1 89 ? -31.638 0.682 37.359 1.00 84.06 89 LEU A O 1
ATOM 667 N N . ALA A 1 90 ? -31.507 1.239 35.185 1.00 86.69 90 ALA A N 1
ATOM 668 C CA . ALA A 1 90 ? -32.506 2.302 35.257 1.00 86.69 90 ALA A CA 1
ATOM 669 C C . ALA A 1 90 ? -33.895 1.753 35.617 1.00 86.69 90 ALA A C 1
ATOM 671 O O . ALA A 1 90 ? -34.565 2.313 36.484 1.00 86.69 90 ALA A O 1
ATOM 672 N N . GLU A 1 91 ? -34.299 0.627 35.031 1.00 87.19 91 GLU A N 1
ATOM 673 C CA . GLU A 1 91 ? -35.566 -0.029 35.356 1.00 87.19 91 GLU A CA 1
ATOM 674 C C . GLU A 1 91 ? -35.585 -0.528 36.807 1.00 87.19 91 GLU A C 1
ATOM 676 O O . GLU A 1 91 ? -36.531 -0.245 37.549 1.00 87.19 91 GLU A O 1
ATOM 681 N N . LEU A 1 92 ? -34.496 -1.151 37.271 1.00 83.62 92 LEU A N 1
ATOM 682 C CA . LEU A 1 92 ? -34.363 -1.608 38.657 1.00 83.62 92 LEU A CA 1
ATOM 683 C C . LEU A 1 92 ? -34.460 -0.454 39.673 1.00 83.62 92 LEU A C 1
ATOM 685 O O . LEU A 1 92 ? -35.025 -0.632 40.749 1.00 83.62 92 LEU A O 1
ATOM 689 N N . LYS A 1 93 ? -33.949 0.739 39.331 1.00 80.56 93 LYS A N 1
ATOM 690 C CA . LYS A 1 93 ? -34.051 1.951 40.170 1.00 80.56 93 LYS A CA 1
ATOM 691 C C . LYS A 1 93 ? -35.486 2.457 40.330 1.00 80.56 93 LYS A C 1
ATOM 693 O O . LYS A 1 93 ? -35.779 3.125 41.319 1.00 80.56 93 LYS A O 1
ATOM 698 N N . THR A 1 94 ? -36.367 2.175 39.371 1.00 85.38 94 THR A N 1
ATOM 699 C CA . THR A 1 94 ? -37.775 2.608 39.424 1.00 85.38 94 THR A CA 1
ATOM 700 C C . THR A 1 94 ? -38.679 1.648 40.199 1.00 85.38 94 THR A C 1
ATOM 702 O O . THR 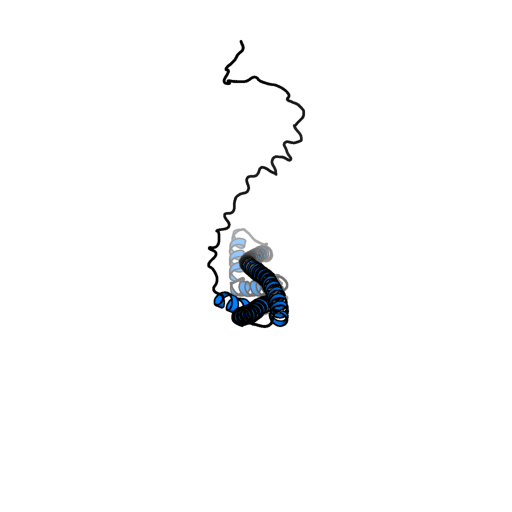A 1 94 ? -39.769 2.040 40.620 1.00 85.38 94 THR A O 1
ATOM 705 N N . GLN A 1 95 ? -38.233 0.410 40.435 1.00 80.88 95 GLN A N 1
ATOM 706 C CA . GLN A 1 95 ? -38.988 -0.585 41.195 1.00 80.88 95 GLN A CA 1
ATOM 707 C C . GLN A 1 95 ? -38.935 -0.266 42.699 1.00 80.88 95 GLN A C 1
ATOM 709 O O . GLN A 1 95 ? -37.887 -0.318 43.342 1.00 80.88 95 GLN A O 1
ATOM 714 N N . ASN A 1 96 ? -40.090 0.096 43.265 1.00 68.25 96 ASN A N 1
ATOM 715 C CA . ASN A 1 96 ? -40.236 0.416 44.683 1.00 68.25 96 ASN A CA 1
ATOM 716 C C . ASN A 1 96 ? -40.641 -0.824 45.484 1.00 68.25 96 ASN A C 1
ATOM 718 O O . ASN A 1 96 ? -41.822 -1.145 45.619 1.00 68.25 96 ASN A O 1
ATOM 722 N N . GLU A 1 97 ? -39.654 -1.471 46.092 1.00 75.69 97 GLU A N 1
ATOM 723 C CA . GLU A 1 97 ? -39.888 -2.651 46.919 1.00 75.69 97 GLU A CA 1
ATOM 724 C C . GLU A 1 97 ? -40.276 -2.248 48.341 1.00 75.69 97 GLU A C 1
ATOM 726 O O . GLU A 1 97 ? -39.666 -1.358 48.931 1.00 75.69 97 GLU A O 1
ATOM 731 N N . THR A 1 98 ? -41.298 -2.874 48.920 1.00 72.88 98 THR A N 1
ATOM 732 C CA . THR A 1 98 ? -41.768 -2.586 50.291 1.00 72.88 98 THR A CA 1
ATOM 733 C C . THR A 1 98 ? -41.234 -3.581 51.323 1.00 72.88 98 THR A C 1
ATOM 735 O O . THR A 1 98 ? -41.129 -3.243 52.499 1.00 72.88 98 THR A O 1
ATOM 738 N N . ASP A 1 99 ? -40.832 -4.774 50.882 1.00 82.44 99 ASP A N 1
ATOM 739 C CA . ASP A 1 99 ? -40.238 -5.830 51.706 1.00 82.44 99 ASP A CA 1
ATOM 740 C C . ASP A 1 99 ? -38.729 -5.591 51.913 1.00 82.44 99 ASP A C 1
ATOM 742 O O . ASP A 1 99 ? -37.963 -5.456 50.955 1.00 82.44 99 ASP A O 1
ATOM 746 N N . GLU A 1 100 ? -38.282 -5.548 53.172 1.00 83.31 100 GLU A N 1
ATOM 747 C CA . GLU A 1 100 ? -36.890 -5.265 53.542 1.00 83.31 100 GLU A CA 1
ATOM 748 C C . GLU A 1 100 ? -35.899 -6.313 53.005 1.00 83.31 100 GLU A C 1
ATOM 750 O O . GLU A 1 100 ? -34.776 -5.972 52.616 1.00 83.31 100 GLU A O 1
ATOM 755 N N . THR A 1 101 ? -36.304 -7.583 52.930 1.00 84.12 101 THR A N 1
ATOM 756 C CA . THR A 1 101 ? -35.450 -8.652 52.386 1.00 84.12 101 THR A CA 1
ATOM 757 C C . THR A 1 101 ? -35.240 -8.475 50.884 1.00 84.12 101 THR A C 1
ATOM 759 O O . THR A 1 101 ? -34.111 -8.579 50.392 1.00 84.12 101 THR A O 1
ATOM 762 N N . ARG A 1 102 ? -36.303 -8.101 50.163 1.00 83.50 102 ARG A N 1
ATOM 763 C CA . ARG A 1 102 ? -36.252 -7.801 48.728 1.00 83.50 102 ARG A CA 1
ATOM 764 C C . ARG A 1 102 ? -35.483 -6.517 48.439 1.00 83.50 102 ARG A C 1
ATOM 766 O O . ARG A 1 102 ? -34.698 -6.506 47.497 1.00 83.50 102 ARG A O 1
ATOM 773 N N . ARG A 1 103 ? -35.594 -5.485 49.286 1.00 83.12 103 ARG A N 1
ATOM 774 C CA . ARG A 1 103 ? -34.764 -4.267 49.198 1.00 83.12 103 ARG A CA 1
ATOM 775 C C . ARG A 1 103 ? -33.274 -4.570 49.300 1.00 83.12 103 ARG A C 1
ATOM 777 O O . ARG A 1 103 ? -32.494 -4.067 48.498 1.00 83.12 103 ARG A O 1
ATOM 784 N N . LYS A 1 104 ? -32.864 -5.403 50.264 1.00 86.25 104 LYS A N 1
ATOM 785 C CA . LYS A 1 104 ? -31.451 -5.797 50.419 1.00 86.25 104 LYS A CA 1
ATOM 786 C C . LYS A 1 104 ? -30.955 -6.593 49.209 1.00 86.25 104 LYS A C 1
ATOM 788 O O . LYS A 1 104 ? -29.850 -6.342 48.732 1.00 86.25 104 LYS A O 1
ATOM 793 N N . ALA A 1 105 ? -31.777 -7.500 48.677 1.00 87.00 105 ALA A N 1
ATOM 794 C CA . ALA A 1 105 ? -31.456 -8.239 47.457 1.00 87.00 105 ALA A CA 1
ATOM 795 C C . ALA A 1 105 ? -31.356 -7.321 46.221 1.00 87.00 105 ALA A C 1
ATOM 797 O O . ALA A 1 105 ? -30.416 -7.457 45.441 1.00 87.00 105 ALA A O 1
ATOM 798 N N . ALA A 1 106 ? -32.270 -6.358 46.067 1.00 85.75 106 ALA A N 1
ATOM 799 C CA . ALA A 1 106 ? -32.248 -5.370 44.988 1.00 85.75 106 ALA A CA 1
ATOM 800 C C . ALA A 1 106 ? -31.025 -4.444 45.082 1.00 85.75 106 ALA A C 1
ATOM 802 O O . ALA A 1 106 ? -30.352 -4.219 44.083 1.00 85.75 106 ALA A O 1
ATOM 803 N N . ALA A 1 107 ? -30.665 -3.986 46.286 1.00 86.31 107 ALA A N 1
ATOM 804 C CA . ALA A 1 107 ? -29.462 -3.184 46.507 1.00 86.31 107 ALA A CA 1
ATOM 805 C C . ALA A 1 107 ? -28.171 -3.952 46.172 1.00 86.31 107 ALA A C 1
ATOM 807 O O . ALA A 1 107 ? -27.230 -3.368 45.637 1.00 86.31 107 ALA A O 1
ATOM 808 N N . LYS A 1 108 ? -28.121 -5.261 46.458 1.00 90.50 108 LYS A N 1
ATOM 809 C CA . LYS A 1 108 ? -27.000 -6.126 46.061 1.00 90.50 108 LYS A CA 1
ATOM 810 C C . LYS A 1 108 ? -26.908 -6.244 44.538 1.00 90.50 108 LYS A C 1
ATOM 812 O O . LYS A 1 108 ? -25.839 -5.999 43.993 1.00 90.50 108 LYS A O 1
ATOM 817 N N . LYS A 1 109 ? -28.030 -6.523 43.866 1.00 88.44 109 LYS A N 1
ATOM 818 C CA . LYS A 1 109 ? -28.100 -6.587 42.397 1.00 88.44 109 LYS A CA 1
ATOM 819 C C . LYS A 1 109 ? -27.726 -5.267 41.732 1.00 88.44 109 LYS A C 1
ATOM 821 O O . LYS A 1 109 ? -27.024 -5.280 40.735 1.00 88.44 109 LYS A O 1
ATOM 826 N N . TRP A 1 110 ? -28.159 -4.135 42.283 1.00 87.50 110 TRP A N 1
ATOM 827 C CA . TRP A 1 110 ? -27.773 -2.825 41.766 1.00 87.50 110 TRP A CA 1
ATOM 828 C C . TRP A 1 110 ? -26.255 -2.642 41.855 1.00 87.50 110 TRP A C 1
ATOM 830 O O . TRP A 1 110 ? -25.630 -2.373 40.838 1.00 87.50 110 TRP A O 1
ATOM 840 N N . LYS A 1 111 ? -25.638 -2.878 43.019 1.00 91.12 111 LYS A N 1
ATOM 841 C CA . LYS A 1 111 ? -24.173 -2.782 43.142 1.00 91.12 111 LYS A CA 1
ATOM 842 C C . LYS A 1 111 ? -23.433 -3.709 42.175 1.00 91.12 111 LYS A C 1
ATOM 844 O O . LYS A 1 111 ? -22.400 -3.322 41.644 1.00 91.12 111 LYS A O 1
ATOM 849 N N . GLU A 1 112 ? -23.956 -4.913 41.949 1.00 92.81 112 GLU A N 1
ATOM 850 C CA . GLU A 1 112 ? -23.411 -5.856 40.965 1.00 92.81 112 GLU A CA 1
ATOM 851 C C . GLU A 1 112 ? -23.526 -5.309 39.531 1.00 92.81 112 GLU A C 1
ATOM 853 O O . GLU A 1 112 ? -22.531 -5.311 38.815 1.00 92.81 112 GLU A O 1
ATOM 858 N N . MET A 1 113 ? -24.684 -4.769 39.131 1.00 88.88 113 MET A N 1
ATOM 859 C CA . MET A 1 113 ? -24.869 -4.158 37.805 1.00 88.88 113 MET A CA 1
ATOM 860 C C . MET A 1 113 ? -24.029 -2.892 37.611 1.00 88.88 113 MET A C 1
ATOM 862 O O . MET A 1 113 ? -23.534 -2.647 36.520 1.00 88.88 113 MET A O 1
ATOM 866 N N . GLU A 1 114 ? -23.867 -2.074 38.650 1.00 90.94 114 GLU A N 1
ATOM 867 C CA . GLU A 1 114 ? -23.042 -0.864 38.593 1.00 90.94 114 GLU A CA 1
ATOM 868 C C . GLU A 1 114 ? -21.564 -1.223 38.399 1.00 90.94 114 GLU A C 1
ATOM 870 O O . GLU A 1 114 ? -20.896 -0.628 37.559 1.00 90.94 114 GLU A O 1
ATOM 875 N N . ALA A 1 115 ? -21.082 -2.258 39.094 1.00 93.69 115 ALA A N 1
ATOM 876 C CA . ALA A 1 115 ? -19.743 -2.795 38.872 1.00 93.69 115 ALA A CA 1
ATOM 877 C C . ALA A 1 115 ? -19.575 -3.388 37.459 1.00 93.69 115 ALA A C 1
ATOM 879 O O . ALA A 1 115 ? -18.540 -3.173 36.833 1.00 93.69 115 ALA A O 1
ATOM 880 N N . GLU A 1 116 ? -20.586 -4.095 36.941 1.00 92.44 116 GLU A N 1
ATOM 881 C CA . GLU A 1 116 ? -20.581 -4.636 35.573 1.00 92.44 116 GLU A CA 1
ATOM 882 C C . GLU A 1 116 ? -20.553 -3.517 34.518 1.00 92.44 116 GLU A C 1
ATOM 884 O O . GLU A 1 116 ? -19.799 -3.606 33.555 1.00 92.44 116 GLU A O 1
ATOM 889 N N . ILE A 1 117 ? -21.308 -2.430 34.710 1.00 90.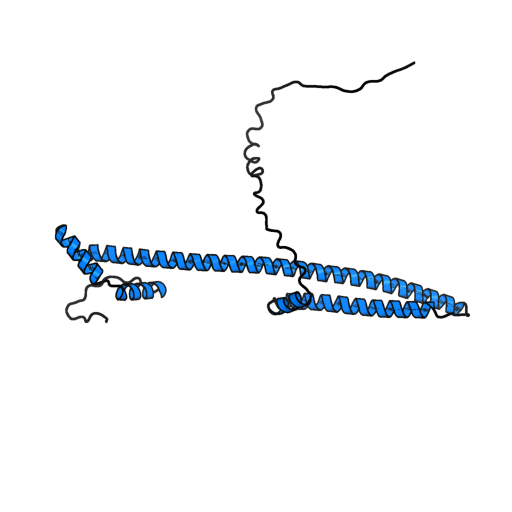19 117 ILE A N 1
ATOM 890 C CA . ILE A 1 117 ? -21.293 -1.265 33.809 1.00 90.19 117 ILE A CA 1
ATOM 891 C C . ILE A 1 117 ? -19.931 -0.570 33.825 1.00 90.19 117 ILE A C 1
ATOM 893 O O . ILE A 1 117 ? -19.428 -0.211 32.764 1.00 90.19 117 ILE A O 1
ATOM 897 N N . GLU A 1 118 ? -19.321 -0.386 34.996 1.00 93.19 118 GLU A N 1
ATOM 898 C CA . GLU A 1 118 ? -17.973 0.189 35.089 1.00 93.19 118 GLU A CA 1
ATOM 899 C C . GLU A 1 118 ? -16.930 -0.702 34.402 1.00 93.19 118 GLU A C 1
ATOM 901 O O . GLU A 1 118 ? -16.061 -0.202 33.686 1.00 93.19 118 GLU A O 1
ATOM 906 N N . GLN A 1 119 ? -17.050 -2.026 34.538 1.00 94.31 119 GLN A N 1
ATOM 907 C CA . GLN A 1 119 ? -16.196 -2.962 33.812 1.00 94.31 119 GLN A CA 1
ATOM 908 C C . GLN A 1 119 ? -16.402 -2.855 32.292 1.00 94.31 119 GLN A C 1
ATOM 910 O O . GLN A 1 119 ? -15.426 -2.716 31.557 1.00 94.31 119 GLN A O 1
ATOM 915 N N . LEU A 1 120 ? -17.651 -2.859 31.815 1.00 89.69 120 LEU A N 1
ATOM 916 C CA . LEU A 1 120 ? -17.968 -2.724 30.389 1.00 89.69 120 LEU A CA 1
ATOM 917 C C . LEU A 1 120 ? -17.490 -1.383 29.817 1.00 89.69 120 LEU A C 1
ATOM 919 O O . LEU A 1 120 ? -17.015 -1.338 28.685 1.00 89.69 120 LEU A O 1
ATOM 923 N N . LYS A 1 121 ? -17.555 -0.295 30.595 1.00 89.88 121 LYS A N 1
ATOM 924 C CA . LYS A 1 121 ? -16.991 1.012 30.218 1.00 89.88 121 LYS A CA 1
ATOM 925 C C . LYS A 1 121 ? -15.486 0.935 30.020 1.00 89.88 121 LYS A C 1
ATOM 927 O O . LYS A 1 121 ? -14.995 1.380 28.985 1.00 89.88 121 LYS A O 1
ATOM 932 N N . ALA A 1 122 ? -14.773 0.330 30.967 1.00 93.62 122 ALA A N 1
ATOM 933 C CA . ALA A 1 122 ? -13.331 0.147 30.858 1.00 93.62 122 ALA A CA 1
ATOM 934 C C . ALA A 1 122 ? -12.951 -0.719 29.642 1.00 93.62 122 ALA A C 1
ATOM 936 O O . ALA A 1 122 ? -12.018 -0.385 28.913 1.00 93.62 122 ALA A O 1
ATOM 937 N N . GLU A 1 123 ? -13.694 -1.799 29.384 1.00 90.62 123 GLU A N 1
ATOM 938 C CA . GLU A 1 123 ? -13.480 -2.662 28.215 1.00 90.62 123 GLU A CA 1
ATOM 939 C C . GLU A 1 123 ? -13.767 -1.933 26.895 1.00 90.62 123 GLU A C 1
ATOM 941 O O . GLU A 1 123 ? -12.988 -2.054 25.946 1.00 90.62 123 GLU A O 1
ATOM 946 N N . ARG A 1 124 ? -14.839 -1.133 26.837 1.00 89.94 124 ARG A N 1
ATOM 947 C CA . ARG A 1 124 ? -15.179 -0.292 25.681 1.00 89.94 124 ARG A CA 1
ATOM 948 C C . ARG A 1 124 ? -14.076 0.720 25.413 1.00 89.94 124 ARG A C 1
ATOM 950 O O . ARG A 1 124 ? -13.634 0.843 24.274 1.00 89.94 124 ARG A O 1
ATOM 957 N N . ASP A 1 125 ? -13.620 1.425 26.442 1.00 90.06 125 ASP A N 1
ATOM 958 C CA . ASP A 1 125 ? -12.574 2.442 26.315 1.00 90.06 125 ASP A CA 1
ATOM 959 C C . ASP A 1 125 ? -11.259 1.832 25.810 1.00 90.06 125 ASP A C 1
ATOM 961 O O . ASP A 1 125 ? -10.626 2.397 24.917 1.00 90.06 125 ASP A O 1
ATOM 965 N N . ALA A 1 126 ? -10.889 0.647 26.304 1.00 91.19 126 ALA A N 1
ATOM 966 C CA . ALA A 1 126 ? -9.729 -0.091 25.809 1.00 91.19 126 ALA A CA 1
ATOM 967 C C . ALA A 1 126 ? -9.888 -0.509 24.334 1.00 91.19 126 ALA A C 1
ATOM 969 O O . ALA A 1 126 ? -8.972 -0.315 23.538 1.00 91.19 126 ALA A O 1
ATOM 970 N N . ALA A 1 127 ? -11.056 -1.028 23.942 1.00 87.12 127 ALA A N 1
ATOM 971 C CA . ALA A 1 127 ? -11.323 -1.417 22.554 1.00 87.12 127 ALA A CA 1
ATOM 972 C C . ALA A 1 127 ? -11.342 -0.211 21.593 1.00 87.12 127 ALA A C 1
ATOM 974 O O . ALA A 1 127 ? -10.898 -0.307 20.448 1.00 87.12 127 ALA A O 1
ATOM 975 N N . VAL A 1 128 ? -11.828 0.946 22.054 1.00 85.56 128 VAL A N 1
ATOM 976 C CA . VAL A 1 128 ? -11.783 2.206 21.298 1.00 85.56 128 VAL A CA 1
ATOM 977 C C . VAL A 1 128 ? -10.344 2.663 21.077 1.00 85.56 128 VAL A C 1
ATOM 979 O O . VAL A 1 128 ? -10.006 3.037 19.954 1.00 85.56 128 VAL A O 1
ATOM 982 N N . GLN A 1 129 ? -9.498 2.592 22.109 1.00 90.62 129 GLN A N 1
ATOM 983 C CA . GLN A 1 129 ? -8.074 2.911 21.983 1.00 90.62 129 GLN A CA 1
ATOM 984 C C . GLN A 1 129 ? -7.388 1.999 20.963 1.00 90.62 129 GLN A C 1
ATOM 986 O O . GLN A 1 129 ? -6.763 2.506 20.036 1.00 90.62 129 GLN A O 1
ATOM 991 N N . GLU A 1 130 ? -7.589 0.682 21.060 1.00 86.06 130 GLU A N 1
ATOM 992 C CA . GLU A 1 130 ? -7.026 -0.296 20.117 1.00 86.06 130 GLU A CA 1
ATOM 993 C C . GLU A 1 130 ? -7.440 0.007 18.666 1.00 86.06 130 GLU A C 1
ATOM 995 O O . GLU A 1 130 ? -6.607 0.059 17.760 1.00 86.06 130 GLU A O 1
ATOM 1000 N N . ARG A 1 131 ? -8.728 0.285 18.428 1.00 86.06 131 ARG A N 1
ATOM 1001 C CA . ARG A 1 131 ? -9.227 0.671 17.100 1.00 86.06 131 ARG A CA 1
ATOM 1002 C C . ARG A 1 131 ? -8.538 1.935 16.574 1.00 86.06 131 ARG A C 1
ATOM 1004 O O . ARG A 1 131 ? -8.224 2.015 15.385 1.00 86.06 131 ARG A O 1
ATOM 1011 N N . ASP A 1 132 ? -8.359 2.946 17.417 1.00 85.25 132 ASP A N 1
ATOM 1012 C CA . ASP A 1 132 ? -7.794 4.236 17.010 1.00 85.25 132 ASP A CA 1
ATOM 1013 C C . ASP A 1 132 ? -6.276 4.154 16.769 1.00 85.25 132 ASP A C 1
ATOM 1015 O O . ASP A 1 132 ? -5.760 4.782 15.835 1.00 85.25 132 ASP A O 1
ATOM 1019 N N . GLU A 1 133 ? -5.576 3.311 17.528 1.00 88.50 133 GLU A N 1
ATOM 1020 C CA . GLU A 1 133 ? -4.186 2.923 17.273 1.00 88.50 133 GLU A CA 1
ATOM 1021 C C . GLU A 1 133 ? -4.060 2.227 15.914 1.00 88.50 133 GLU A C 1
ATOM 1023 O O . GLU A 1 133 ? -3.329 2.715 15.047 1.00 88.50 133 GLU A O 1
ATOM 1028 N N . LEU A 1 134 ? -4.866 1.187 15.660 1.00 83.56 134 LEU A N 1
ATOM 1029 C CA . LEU A 1 134 ? -4.886 0.474 14.376 1.00 83.56 134 LEU A CA 1
ATOM 1030 C C . LEU A 1 134 ? -5.181 1.413 13.198 1.00 83.56 134 LEU A C 1
ATOM 1032 O O . LEU A 1 134 ? -4.542 1.330 12.149 1.00 83.56 134 LEU A O 1
ATOM 1036 N N . ARG A 1 135 ? -6.117 2.358 13.355 1.00 83.56 135 ARG A N 1
ATOM 1037 C CA . ARG A 1 135 ? -6.396 3.379 12.326 1.00 83.56 135 ARG A CA 1
ATOM 1038 C C . ARG A 1 135 ? -5.191 4.272 12.055 1.00 83.56 135 ARG A C 1
ATOM 1040 O O . ARG A 1 135 ? -4.972 4.671 10.910 1.00 83.56 135 ARG A O 1
ATOM 1047 N N . THR A 1 136 ? -4.436 4.619 13.089 1.00 86.44 136 THR A N 1
ATOM 1048 C CA . THR A 1 136 ? -3.251 5.472 12.963 1.00 86.44 136 THR A CA 1
ATOM 1049 C C . THR A 1 136 ? -2.116 4.731 12.263 1.00 86.44 136 THR A C 1
ATOM 1051 O O . THR A 1 136 ? -1.533 5.270 11.319 1.00 86.44 136 THR A O 1
ATOM 1054 N N . GLU A 1 137 ? -1.849 3.485 12.654 1.00 84.19 137 GLU A N 1
ATOM 1055 C CA . GLU A 1 137 ? -0.861 2.615 12.002 1.00 84.19 137 GLU A CA 1
ATOM 1056 C C . GLU A 1 137 ? -1.190 2.396 10.521 1.00 84.19 137 GLU A C 1
ATOM 1058 O O . GLU A 1 137 ? -0.318 2.498 9.650 1.00 84.19 137 GLU A O 1
ATOM 1063 N N . LEU A 1 138 ? -2.472 2.186 10.213 1.00 82.50 138 LEU A N 1
ATOM 1064 C CA . LEU A 1 138 ? -2.949 2.031 8.844 1.00 82.50 138 LEU A CA 1
ATOM 1065 C C . LEU A 1 138 ? -2.656 3.272 7.995 1.00 82.50 138 LEU A C 1
ATOM 1067 O O . LEU A 1 138 ? -2.094 3.169 6.904 1.00 82.50 138 LEU A O 1
ATOM 1071 N N . LYS A 1 139 ? -2.985 4.462 8.514 1.00 83.31 139 LYS A N 1
ATOM 1072 C CA . LYS A 1 139 ? -2.707 5.739 7.838 1.00 83.31 139 LYS A CA 1
ATOM 1073 C C . LYS A 1 139 ? -1.211 5.919 7.573 1.00 83.31 139 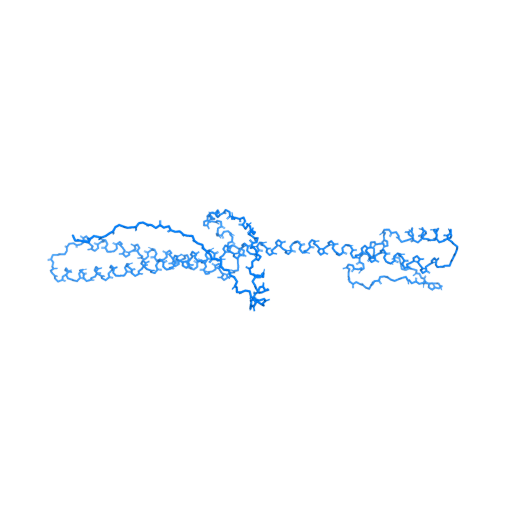LYS A C 1
ATOM 1075 O O . LYS A 1 139 ? -0.830 6.324 6.477 1.00 83.31 139 LYS A O 1
ATOM 1080 N N . GLN A 1 140 ? -0.360 5.602 8.548 1.00 83.50 140 GLN A N 1
ATOM 1081 C CA . GLN A 1 140 ? 1.093 5.702 8.386 1.00 83.50 140 GLN A CA 1
ATOM 1082 C C . GLN A 1 140 ? 1.619 4.738 7.319 1.00 83.50 140 GLN A C 1
ATOM 1084 O O . GLN A 1 140 ? 2.439 5.129 6.486 1.00 83.50 140 GLN A O 1
ATOM 1089 N N . THR A 1 141 ? 1.106 3.508 7.297 1.00 80.81 141 THR A N 1
ATOM 1090 C CA . THR A 1 141 ? 1.491 2.493 6.309 1.00 80.81 141 THR A CA 1
ATOM 1091 C C . THR A 1 141 ? 1.126 2.930 4.893 1.00 80.81 141 THR A C 1
ATOM 1093 O O . THR A 1 141 ? 1.945 2.805 3.984 1.00 80.81 141 THR A O 1
ATOM 1096 N N . LEU A 1 142 ? -0.054 3.527 4.702 1.00 80.81 142 LEU A N 1
ATOM 1097 C CA . LEU A 1 142 ? -0.474 4.071 3.406 1.00 80.81 142 LEU A CA 1
ATOM 1098 C C . LEU A 1 142 ? 0.452 5.191 2.912 1.00 80.81 142 LEU A C 1
ATOM 1100 O O . LEU A 1 142 ? 0.860 5.186 1.751 1.00 80.81 142 LEU A O 1
ATOM 1104 N N . VAL A 1 143 ? 0.828 6.123 3.792 1.00 83.81 143 VAL A N 1
ATOM 1105 C CA . VAL A 1 143 ? 1.759 7.210 3.444 1.00 83.81 143 VAL A CA 1
ATOM 1106 C C . VAL A 1 143 ? 3.131 6.658 3.048 1.00 83.81 143 VAL A C 1
ATOM 1108 O O . VAL A 1 143 ? 3.728 7.117 2.070 1.00 83.81 143 VAL A O 1
ATOM 1111 N N . GLU A 1 144 ? 3.641 5.661 3.773 1.00 82.56 144 GLU A N 1
ATOM 1112 C CA . GLU A 1 144 ? 4.929 5.051 3.439 1.00 82.56 144 GLU A CA 1
ATOM 1113 C C . GLU A 1 144 ? 4.866 4.265 2.120 1.00 82.56 144 GLU A C 1
ATOM 1115 O O . GLU A 1 144 ? 5.800 4.359 1.318 1.00 82.56 144 GLU A O 1
ATOM 1120 N N . LEU A 1 145 ? 3.765 3.559 1.844 1.00 79.19 145 LEU A N 1
ATOM 1121 C CA . LEU A 1 145 ? 3.550 2.874 0.567 1.00 79.19 145 LEU A CA 1
ATOM 1122 C C . LEU A 1 145 ? 3.499 3.856 -0.610 1.00 79.19 145 LEU A C 1
ATOM 1124 O O . LEU A 1 145 ? 4.211 3.644 -1.592 1.00 79.19 145 LEU A O 1
ATOM 1128 N N . ASP A 1 146 ? 2.766 4.970 -0.503 1.00 82.25 146 ASP A N 1
ATOM 1129 C CA . ASP A 1 146 ? 2.751 6.011 -1.547 1.00 82.25 146 ASP A CA 1
ATOM 1130 C C . ASP A 1 146 ? 4.163 6.564 -1.797 1.00 82.25 146 ASP A C 1
ATOM 1132 O O . ASP A 1 146 ? 4.633 6.689 -2.933 1.00 82.25 146 ASP A O 1
ATOM 1136 N N . ARG A 1 147 ? 4.924 6.800 -0.722 1.00 85.94 147 ARG A N 1
ATOM 1137 C CA . ARG A 1 147 ? 6.320 7.239 -0.824 1.00 85.94 147 ARG A CA 1
ATOM 1138 C C . ARG A 1 147 ? 7.210 6.201 -1.512 1.00 85.94 147 ARG A C 1
ATOM 1140 O O . ARG A 1 147 ? 8.160 6.576 -2.209 1.00 85.94 147 ARG A O 1
ATOM 1147 N N . GLN A 1 148 ? 6.982 4.911 -1.286 1.00 80.56 148 GLN A N 1
ATOM 1148 C CA . GLN A 1 148 ? 7.714 3.838 -1.963 1.00 80.56 148 GLN A CA 1
ATOM 1149 C C . GLN A 1 148 ? 7.345 3.748 -3.444 1.00 80.56 148 GLN A C 1
ATOM 1151 O O . GLN A 1 148 ? 8.253 3.644 -4.269 1.00 80.56 148 GLN A O 1
ATOM 1156 N N . ILE A 1 149 ? 6.062 3.879 -3.789 1.00 86.69 149 ILE A N 1
ATOM 1157 C CA . ILE A 1 149 ? 5.582 3.899 -5.177 1.00 86.69 149 ILE A CA 1
ATOM 1158 C C . ILE A 1 149 ? 6.242 5.047 -5.941 1.00 86.69 149 ILE A C 1
ATOM 1160 O O . ILE A 1 149 ? 6.913 4.804 -6.945 1.00 86.69 149 ILE A O 1
ATOM 1164 N N . ARG A 1 150 ? 6.186 6.277 -5.414 1.00 87.44 150 ARG A N 1
ATOM 1165 C CA . ARG A 1 150 ? 6.842 7.438 -6.041 1.00 87.44 150 ARG A CA 1
ATOM 1166 C C . ARG A 1 150 ? 8.342 7.215 -6.228 1.00 87.44 150 ARG A C 1
ATOM 1168 O O . ARG A 1 150 ? 8.898 7.509 -7.286 1.00 87.44 150 ARG A O 1
ATOM 1175 N N . ARG A 1 151 ? 9.026 6.659 -5.220 1.00 84.81 151 ARG A N 1
ATOM 1176 C CA . ARG A 1 151 ? 10.450 6.299 -5.338 1.00 84.81 151 ARG A CA 1
ATOM 1177 C C . ARG A 1 151 ? 10.663 5.285 -6.463 1.00 84.81 151 ARG A C 1
ATOM 1179 O O . ARG A 1 151 ? 11.500 5.532 -7.329 1.00 84.81 151 ARG A O 1
ATOM 1186 N N . ALA A 1 152 ? 9.897 4.200 -6.502 1.00 85.44 152 ALA A N 1
ATOM 1187 C CA . ALA A 1 152 ? 9.995 3.174 -7.536 1.00 85.44 152 ALA A CA 1
ATOM 1188 C C . ALA A 1 152 ? 9.752 3.741 -8.946 1.00 85.44 152 ALA A C 1
ATOM 1190 O O . ALA A 1 152 ? 10.502 3.429 -9.872 1.00 85.44 152 ALA A O 1
ATOM 1191 N N . GLU A 1 153 ? 8.778 4.635 -9.111 1.00 89.25 153 GLU A N 1
ATOM 1192 C CA . GLU A 1 153 ? 8.517 5.328 -10.374 1.00 89.25 153 GLU A CA 1
ATOM 1193 C C . GLU A 1 153 ? 9.694 6.206 -10.803 1.00 89.25 153 GLU A C 1
ATOM 1195 O O . GLU A 1 153 ? 10.138 6.121 -11.952 1.00 89.25 153 GLU A O 1
ATOM 1200 N N . THR A 1 154 ? 10.265 6.993 -9.884 1.00 88.50 154 THR A N 1
ATOM 1201 C CA . THR A 1 154 ? 11.452 7.809 -10.192 1.00 88.50 154 THR A CA 1
ATOM 1202 C C . THR A 1 154 ? 12.658 6.947 -10.565 1.00 88.50 154 THR A C 1
ATOM 1204 O O . THR A 1 154 ? 13.385 7.283 -11.501 1.00 88.50 154 THR A O 1
ATOM 1207 N N . PHE A 1 155 ? 12.860 5.808 -9.894 1.00 87.25 155 PHE A N 1
ATOM 1208 C CA . PHE A 1 155 ? 13.910 4.855 -10.251 1.00 87.25 155 PHE A CA 1
ATOM 1209 C C . PHE A 1 155 ? 13.660 4.226 -11.618 1.00 87.25 155 PHE A C 1
ATOM 1211 O O . PHE A 1 155 ? 14.592 4.130 -12.411 1.00 87.25 155 PHE A O 1
ATOM 1218 N N . LYS A 1 156 ? 12.416 3.863 -11.941 1.00 89.25 156 LYS A N 1
ATOM 1219 C CA . LYS A 1 156 ? 12.040 3.329 -13.256 1.00 89.25 156 LYS A CA 1
ATOM 1220 C C . LYS A 1 156 ? 12.263 4.357 -14.366 1.00 89.25 156 LYS A C 1
ATOM 1222 O O . LYS A 1 156 ? 12.769 3.999 -15.427 1.00 89.25 156 LYS A O 1
ATOM 1227 N N . ALA A 1 157 ? 11.927 5.624 -14.127 1.00 90.00 157 ALA A N 1
ATOM 1228 C CA . ALA A 1 157 ? 12.180 6.713 -15.066 1.00 90.00 157 ALA A CA 1
ATOM 1229 C C . ALA A 1 157 ? 13.686 6.909 -15.304 1.00 90.00 157 ALA A C 1
ATOM 1231 O O . ALA A 1 157 ? 14.131 6.887 -16.451 1.00 90.00 157 ALA A O 1
ATOM 1232 N N . LYS A 1 158 ? 14.483 6.988 -14.229 1.00 90.44 158 LYS A N 1
ATOM 1233 C CA . LYS A 1 158 ? 15.950 7.070 -14.319 1.00 90.44 158 LYS A CA 1
ATOM 1234 C C . LYS A 1 158 ? 16.555 5.851 -15.010 1.00 90.44 158 LYS A C 1
ATOM 1236 O O . LYS A 1 158 ? 17.435 6.003 -15.843 1.00 90.44 158 LYS A O 1
ATOM 1241 N N . ALA A 1 159 ? 16.077 4.646 -14.707 1.00 88.00 159 ALA A N 1
ATOM 1242 C CA . ALA A 1 159 ? 16.551 3.420 -15.340 1.00 88.00 159 ALA A CA 1
ATOM 1243 C C . ALA A 1 159 ? 16.288 3.425 -16.852 1.00 88.00 159 ALA A C 1
ATOM 1245 O O . ALA A 1 159 ? 17.177 3.066 -17.617 1.00 88.00 159 ALA A O 1
ATOM 1246 N N . LYS A 1 160 ? 15.112 3.892 -17.297 1.00 88.94 160 LYS A N 1
ATOM 1247 C CA . LYS A 1 160 ? 14.822 4.087 -18.728 1.00 88.94 160 LYS A CA 1
ATOM 1248 C C . LYS A 1 160 ? 15.759 5.110 -19.367 1.00 88.94 160 LYS A C 1
ATOM 1250 O O . LYS A 1 160 ? 16.274 4.859 -20.452 1.00 88.94 160 LYS A O 1
ATOM 1255 N N . GLU A 1 161 ? 15.997 6.236 -18.697 1.00 92.19 161 GLU A N 1
ATOM 1256 C CA . GLU A 1 161 ? 16.916 7.272 -19.180 1.00 92.19 161 GLU A CA 1
ATOM 1257 C C . GLU A 1 161 ? 18.350 6.739 -19.314 1.00 92.19 161 GLU A C 1
ATOM 1259 O O . GLU A 1 161 ? 18.977 6.907 -20.360 1.00 92.19 161 GLU A O 1
ATOM 1264 N N . PHE A 1 162 ? 18.863 6.053 -18.289 1.00 91.75 162 PHE A N 1
ATOM 1265 C CA . PHE A 1 162 ? 20.191 5.442 -18.322 1.00 91.75 162 PHE A CA 1
ATOM 1266 C C . PHE A 1 162 ? 20.295 4.339 -19.369 1.00 91.75 162 PHE A C 1
ATOM 1268 O O . PHE A 1 162 ? 21.312 4.273 -20.053 1.00 91.75 162 PHE A O 1
ATOM 1275 N N . LYS A 1 163 ? 19.251 3.518 -19.538 1.00 88.56 163 LYS A N 1
ATOM 1276 C CA . LYS A 1 163 ? 19.203 2.508 -20.598 1.00 88.56 163 LYS A CA 1
ATOM 1277 C C . LYS A 1 163 ? 19.342 3.169 -21.968 1.00 88.56 163 LYS A C 1
ATOM 1279 O O . LYS A 1 163 ? 20.241 2.802 -22.710 1.00 88.56 163 LYS A O 1
ATOM 1284 N N . LYS A 1 164 ? 18.543 4.205 -22.252 1.00 89.81 164 LYS A N 1
ATOM 1285 C CA . LYS A 1 164 ? 18.606 4.942 -23.524 1.00 89.81 164 LYS A CA 1
ATOM 1286 C C . LYS A 1 164 ? 20.003 5.511 -23.782 1.00 89.81 164 LYS A C 1
ATOM 1288 O O . LYS A 1 164 ? 20.577 5.261 -24.833 1.00 89.81 164 LYS A O 1
ATOM 1293 N N . LYS A 1 165 ? 20.581 6.207 -22.795 1.00 92.12 165 LYS A N 1
ATOM 1294 C CA . LYS A 1 165 ? 21.943 6.760 -22.900 1.00 92.12 165 LYS A CA 1
ATOM 1295 C C . LYS A 1 165 ? 23.001 5.671 -23.091 1.00 92.12 165 LYS A C 1
ATOM 1297 O O . LYS A 1 165 ? 23.965 5.880 -23.817 1.00 92.12 165 LYS A O 1
ATOM 1302 N N . SER A 1 166 ? 22.844 4.519 -22.438 1.00 90.94 166 SER A N 1
ATOM 1303 C CA . SER A 1 166 ? 23.748 3.380 -22.614 1.00 90.94 166 SER A CA 1
ATOM 1304 C C . SER A 1 166 ? 23.681 2.843 -24.038 1.00 90.94 166 SER A C 1
ATOM 1306 O O . SER A 1 166 ? 24.726 2.666 -24.653 1.00 90.94 166 SER A O 1
ATOM 1308 N N . THR A 1 167 ? 22.478 2.637 -24.576 1.00 89.88 167 THR A N 1
ATOM 1309 C CA . THR A 1 167 ? 22.291 2.137 -25.941 1.00 89.88 167 THR A CA 1
ATOM 1310 C C . THR A 1 167 ? 22.825 3.128 -26.981 1.00 89.88 167 THR A C 1
ATOM 1312 O O . THR A 1 167 ? 23.525 2.721 -27.905 1.00 89.88 167 THR A O 1
ATOM 1315 N N . GLU A 1 168 ? 22.593 4.432 -26.792 1.00 91.44 168 GLU A N 1
ATOM 1316 C CA . GLU A 1 168 ? 23.161 5.496 -27.637 1.00 91.44 168 GLU A CA 1
ATOM 1317 C C . GLU A 1 168 ? 24.701 5.480 -27.617 1.00 91.44 168 GLU A C 1
ATOM 1319 O O . GLU A 1 168 ? 25.343 5.561 -28.665 1.00 91.44 168 GLU A O 1
ATOM 1324 N N . ASN A 1 169 ? 25.308 5.328 -26.434 1.00 93.25 169 ASN A N 1
ATOM 1325 C CA . ASN A 1 169 ? 26.762 5.225 -26.293 1.00 93.25 169 ASN A CA 1
ATOM 1326 C C . ASN A 1 169 ? 27.320 3.944 -26.930 1.00 93.25 169 ASN A C 1
ATOM 1328 O O . ASN A 1 169 ? 28.364 3.991 -27.580 1.00 93.25 169 ASN A O 1
ATOM 1332 N N . ASP A 1 170 ? 26.635 2.810 -26.762 1.00 90.88 170 ASP A N 1
ATOM 1333 C CA . ASP A 1 170 ? 27.019 1.534 -27.369 1.00 90.88 170 ASP A CA 1
ATOM 1334 C C . ASP A 1 170 ? 26.948 1.606 -28.903 1.00 90.88 170 ASP A C 1
ATOM 1336 O O . ASP A 1 170 ? 27.856 1.122 -29.581 1.00 90.88 170 ASP A O 1
ATOM 1340 N N . TRP A 1 171 ? 25.927 2.267 -29.459 1.00 93.12 171 TRP A N 1
ATOM 1341 C CA . TRP A 1 171 ? 25.824 2.522 -30.898 1.00 93.12 171 TRP A CA 1
ATOM 1342 C C . TRP A 1 171 ? 26.945 3.435 -31.400 1.00 93.12 171 TRP A C 1
ATOM 1344 O O . TRP A 1 171 ? 27.601 3.127 -32.395 1.00 93.12 171 TRP A O 1
ATOM 1354 N N . ALA A 1 172 ? 27.228 4.530 -30.690 1.00 92.81 172 ALA A N 1
ATOM 1355 C CA . ALA A 1 172 ? 28.323 5.431 -31.042 1.00 92.81 172 ALA A CA 1
ATOM 1356 C C . ALA A 1 172 ? 29.686 4.716 -31.029 1.00 92.81 172 ALA A C 1
ATOM 1358 O O . ALA A 1 172 ? 30.509 4.936 -31.921 1.00 92.81 172 ALA A O 1
ATOM 1359 N N . ALA A 1 173 ? 29.915 3.828 -30.055 1.00 92.00 173 ALA A N 1
ATOM 1360 C CA . ALA A 1 173 ? 31.114 2.999 -29.988 1.00 92.00 173 ALA A CA 1
ATOM 1361 C C . ALA A 1 173 ? 31.187 2.002 -31.156 1.00 92.00 173 ALA A C 1
ATOM 1363 O O . ALA A 1 173 ? 32.237 1.888 -31.790 1.00 92.00 173 ALA A O 1
ATOM 1364 N N . PHE A 1 174 ? 30.073 1.340 -31.485 1.00 92.25 174 PHE A N 1
ATOM 1365 C CA . PHE A 1 174 ? 29.979 0.443 -32.638 1.00 92.25 174 PHE A CA 1
ATOM 1366 C C . PHE A 1 174 ? 30.290 1.173 -33.953 1.00 92.25 174 PHE A C 1
ATOM 1368 O O . PHE A 1 174 ? 31.132 0.715 -34.723 1.00 92.25 174 PHE A O 1
ATOM 1375 N N . LEU A 1 175 ? 29.695 2.349 -34.183 1.00 92.06 175 LEU A N 1
ATOM 1376 C CA . LEU A 1 175 ? 29.973 3.187 -35.354 1.00 92.06 175 LEU A CA 1
ATOM 1377 C C . LEU A 1 175 ? 31.440 3.622 -35.428 1.00 92.06 175 LEU A C 1
ATOM 1379 O O . LEU A 1 175 ? 32.042 3.608 -36.503 1.00 92.06 175 LEU A O 1
ATOM 1383 N N . ALA A 1 176 ? 32.024 4.036 -34.302 1.00 90.56 176 ALA A N 1
ATOM 1384 C CA . ALA A 1 176 ? 33.425 4.438 -34.250 1.00 90.56 176 ALA A CA 1
ATOM 1385 C C . ALA A 1 176 ? 34.349 3.265 -34.599 1.00 90.56 176 ALA A C 1
ATOM 1387 O O . ALA A 1 176 ? 35.264 3.426 -35.408 1.00 90.56 176 ALA A O 1
ATOM 1388 N N . GLN A 1 177 ? 34.075 2.081 -34.050 1.00 90.50 177 GLN A N 1
ATOM 1389 C CA . GLN A 1 177 ? 34.834 0.876 -34.358 1.00 90.50 177 GLN A CA 1
ATOM 1390 C C . GLN A 1 177 ? 34.667 0.456 -35.822 1.00 90.50 177 GLN A C 1
ATOM 1392 O O . GLN A 1 177 ? 35.661 0.170 -36.485 1.00 90.50 177 GLN A O 1
ATOM 1397 N N . ALA A 1 178 ? 33.450 0.531 -36.364 1.00 89.94 178 ALA A N 1
ATOM 1398 C CA . ALA A 1 178 ? 33.174 0.252 -37.768 1.00 89.94 178 ALA A CA 1
ATOM 1399 C C . ALA A 1 178 ? 33.978 1.141 -38.721 1.00 89.94 178 ALA A C 1
ATOM 1401 O O . ALA A 1 178 ? 34.560 0.660 -39.696 1.00 89.94 178 ALA A O 1
ATOM 1402 N N . LYS A 1 179 ? 34.056 2.441 -38.420 1.00 89.69 179 LYS A N 1
ATOM 1403 C CA . LYS A 1 179 ? 34.870 3.390 -39.187 1.00 89.69 179 LYS A CA 1
ATOM 1404 C C . LYS A 1 179 ? 36.349 3.030 -39.136 1.00 89.69 179 LYS A C 1
ATOM 1406 O O . LYS A 1 179 ? 36.998 3.051 -40.175 1.00 89.69 179 LYS A O 1
ATOM 1411 N N . VAL A 1 180 ? 36.875 2.686 -37.960 1.00 88.81 180 VAL A N 1
ATOM 1412 C CA . VAL A 1 180 ? 38.282 2.284 -37.820 1.00 88.81 180 VAL A CA 1
ATOM 1413 C C . VAL A 1 180 ? 38.554 1.013 -38.624 1.00 88.81 180 VAL A C 1
ATOM 1415 O O . VAL A 1 180 ? 39.454 1.018 -39.451 1.00 88.81 180 VAL A O 1
ATOM 1418 N N . GLU A 1 181 ? 37.749 -0.039 -38.468 1.00 86.62 181 GLU A N 1
ATOM 1419 C CA . GLU A 1 181 ? 37.977 -1.328 -39.137 1.00 86.62 181 GLU A CA 1
ATOM 1420 C C . GLU A 1 181 ? 37.862 -1.247 -40.669 1.00 86.62 181 GLU A C 1
ATOM 1422 O O . GLU A 1 181 ? 38.671 -1.841 -41.387 1.00 86.62 181 GLU A O 1
ATOM 1427 N N . LEU A 1 182 ? 36.887 -0.496 -41.191 1.00 84.94 182 LEU A N 1
ATOM 1428 C CA . LEU A 1 182 ? 36.636 -0.403 -42.635 1.00 84.94 182 LEU A CA 1
ATOM 1429 C C . LEU A 1 182 ? 37.509 0.643 -43.332 1.00 84.94 182 LEU A C 1
ATOM 1431 O O . LEU A 1 182 ? 37.891 0.461 -44.491 1.00 84.94 182 LEU A O 1
ATOM 1435 N N . CYS A 1 183 ? 37.824 1.741 -42.646 1.00 86.62 183 CYS A N 1
ATOM 1436 C CA . CYS A 1 183 ? 38.471 2.898 -43.253 1.00 86.62 183 CYS A CA 1
ATOM 1437 C C . CYS A 1 183 ? 39.940 3.066 -42.855 1.00 86.62 183 CYS A C 1
ATOM 1439 O O . CYS A 1 183 ? 40.523 4.068 -43.255 1.00 86.62 183 CYS A O 1
ATOM 1441 N N . ASP A 1 184 ? 40.572 2.122 -42.145 1.00 80.00 184 ASP A N 1
ATOM 1442 C CA . ASP A 1 184 ? 41.950 2.263 -41.623 1.00 80.00 184 ASP A CA 1
ATOM 1443 C C . ASP A 1 184 ? 43.022 2.530 -42.704 1.00 80.00 184 ASP A C 1
ATOM 1445 O O . ASP A 1 184 ? 44.109 3.040 -42.441 1.00 80.00 184 ASP A O 1
ATOM 1449 N N . LYS A 1 185 ? 42.733 2.211 -43.972 1.00 72.69 185 LYS A N 1
ATOM 1450 C CA . LYS A 1 185 ? 43.690 2.316 -45.083 1.00 72.69 185 LYS A CA 1
ATOM 1451 C C . LYS A 1 185 ? 43.387 3.530 -45.966 1.00 72.69 185 LYS A C 1
ATOM 1453 O O . LYS A 1 185 ? 42.567 3.447 -46.880 1.00 72.69 185 LYS A O 1
ATOM 1458 N N . GLY A 1 186 ? 44.086 4.654 -45.768 1.00 69.00 186 GLY A N 1
ATOM 1459 C CA . GLY A 1 186 ? 43.881 5.828 -46.624 1.00 69.00 186 GLY A CA 1
ATOM 1460 C C . GLY A 1 186 ? 44.711 7.079 -46.323 1.00 69.00 186 GLY A C 1
ATOM 1461 O O . GLY A 1 186 ? 45.589 7.108 -45.472 1.00 69.00 186 GLY A O 1
ATOM 1462 N N . THR A 1 187 ? 44.436 8.136 -47.095 1.00 73.88 187 THR A N 1
ATOM 1463 C CA . THR A 1 187 ? 44.850 9.518 -46.800 1.00 73.88 187 THR A CA 1
ATOM 1464 C C . THR A 1 187 ? 43.675 10.263 -46.165 1.00 73.88 187 THR A C 1
ATOM 1466 O O . THR A 1 187 ? 42.527 9.891 -46.394 1.00 73.88 187 THR A O 1
ATOM 1469 N N . ARG A 1 188 ? 43.912 11.349 -45.413 1.00 76.50 188 ARG A N 1
ATOM 1470 C CA . ARG A 1 188 ? 42.867 12.092 -44.663 1.00 76.50 188 ARG A CA 1
ATOM 1471 C C . ARG A 1 188 ? 41.574 12.365 -45.453 1.00 76.50 188 ARG A C 1
ATOM 1473 O O . ARG A 1 188 ? 40.491 12.081 -44.962 1.00 76.50 188 ARG A O 1
ATOM 1480 N N . LYS A 1 189 ? 41.689 12.813 -46.711 1.00 76.50 189 LYS A N 1
ATOM 1481 C CA . LYS A 1 189 ? 40.533 13.070 -47.597 1.00 76.50 189 LYS A CA 1
ATOM 1482 C C . LYS A 1 189 ? 39.760 11.807 -48.003 1.00 76.50 189 LYS A C 1
ATOM 1484 O O . LYS A 1 189 ? 38.589 11.896 -48.352 1.00 76.50 189 LYS A O 1
ATOM 1489 N N . ARG A 1 190 ? 40.415 10.642 -48.034 1.00 79.19 190 ARG A N 1
ATOM 1490 C CA . ARG A 1 190 ? 39.759 9.349 -48.284 1.00 79.19 190 ARG A CA 1
ATOM 1491 C C . ARG A 1 190 ? 39.067 8.821 -47.026 1.00 79.19 190 ARG A C 1
ATOM 1493 O O . ARG A 1 190 ? 38.020 8.207 -47.170 1.00 79.19 190 ARG A O 1
ATOM 1500 N N . HIS A 1 191 ? 39.600 9.104 -45.834 1.00 85.94 191 HIS A N 1
ATOM 1501 C CA . HIS A 1 191 ? 38.952 8.735 -44.570 1.00 85.94 191 HIS A CA 1
ATOM 1502 C C . HIS A 1 191 ? 37.634 9.478 -44.364 1.00 85.94 191 HIS A C 1
ATOM 1504 O O . HIS A 1 191 ? 36.644 8.834 -44.054 1.00 85.94 191 HIS A O 1
ATOM 1510 N N . GLU A 1 192 ? 37.589 10.792 -44.614 1.00 85.38 192 GLU A N 1
ATOM 1511 C CA . GLU A 1 192 ? 36.348 11.578 -44.490 1.00 85.38 192 GLU A CA 1
ATOM 1512 C C . GLU A 1 192 ? 35.225 10.998 -45.368 1.00 85.38 192 GLU A C 1
ATOM 1514 O O . GLU A 1 192 ? 34.166 10.649 -44.859 1.00 85.38 192 GLU A O 1
ATOM 1519 N N . LYS A 1 193 ? 35.504 10.746 -46.655 1.00 88.88 193 LYS A N 1
ATOM 1520 C CA . LYS A 1 193 ? 34.531 10.117 -47.568 1.00 88.88 193 LYS A CA 1
ATOM 1521 C C . LYS A 1 193 ? 34.158 8.684 -47.183 1.00 88.88 193 LYS A C 1
ATOM 1523 O O . LYS A 1 193 ? 33.038 8.254 -47.425 1.00 88.88 193 LYS A O 1
ATOM 1528 N N . CYS A 1 194 ? 35.104 7.921 -46.636 1.00 88.69 194 CYS A N 1
ATOM 1529 C CA . CYS A 1 194 ? 34.845 6.555 -46.188 1.00 88.69 194 CYS A CA 1
ATOM 1530 C C . CYS A 1 194 ? 33.960 6.542 -44.934 1.00 88.69 194 CYS A C 1
ATOM 1532 O O . CYS A 1 194 ? 33.038 5.741 -44.854 1.00 88.69 194 CYS A O 1
ATOM 1534 N N . HIS A 1 195 ? 34.181 7.463 -43.991 1.00 91.81 195 HIS A N 1
ATOM 1535 C CA . HIS A 1 195 ? 33.344 7.602 -42.800 1.00 91.81 195 HIS A CA 1
ATOM 1536 C C . HIS A 1 195 ? 31.910 7.993 -43.164 1.00 91.81 195 HIS A C 1
ATOM 1538 O O . HIS A 1 195 ? 30.988 7.395 -42.619 1.00 91.81 195 HIS A O 1
ATOM 1544 N N . GLU A 1 196 ? 31.729 8.933 -44.098 1.00 90.19 196 GLU A N 1
ATOM 1545 C CA . GLU A 1 196 ? 30.404 9.307 -44.618 1.00 90.19 196 GLU A CA 1
ATOM 1546 C C . GLU A 1 196 ? 29.685 8.095 -45.229 1.00 90.19 196 GLU A C 1
ATOM 1548 O O . GLU A 1 196 ? 28.532 7.832 -44.900 1.00 90.19 196 GLU A O 1
ATOM 1553 N N . ALA A 1 197 ? 30.382 7.295 -46.044 1.00 90.75 197 ALA A N 1
ATOM 1554 C CA . ALA A 1 197 ? 29.805 6.088 -46.636 1.00 90.75 197 ALA A CA 1
ATOM 1555 C C . ALA A 1 197 ? 29.430 5.021 -45.587 1.00 90.75 197 ALA A C 1
ATOM 1557 O O . ALA A 1 197 ? 28.430 4.323 -45.749 1.00 90.75 197 ALA A O 1
ATOM 1558 N N . VAL A 1 198 ? 30.212 4.885 -44.509 1.00 89.88 198 VAL A N 1
ATOM 1559 C CA . VAL A 1 198 ? 29.900 3.971 -43.396 1.00 89.88 198 VAL A CA 1
ATOM 1560 C C . VAL A 1 198 ? 28.679 4.452 -42.609 1.00 89.88 198 VAL A C 1
ATOM 1562 O O . VAL A 1 198 ? 27.833 3.634 -42.263 1.00 89.88 198 VAL A O 1
ATOM 1565 N N . GLU A 1 199 ? 28.555 5.755 -42.350 1.00 90.62 199 GLU A N 1
ATOM 1566 C CA . GLU A 1 199 ? 27.370 6.331 -41.694 1.00 90.62 199 GLU A CA 1
ATOM 1567 C C . GLU A 1 199 ? 26.106 6.175 -42.547 1.00 90.62 199 GLU A C 1
ATOM 1569 O O . GLU A 1 199 ? 25.053 5.824 -42.023 1.00 90.62 199 GLU A O 1
ATOM 1574 N N . GLU A 1 200 ? 26.209 6.382 -43.862 1.00 92.00 200 GLU A N 1
ATOM 1575 C CA . GLU A 1 200 ? 25.088 6.200 -44.788 1.00 92.00 200 GLU A CA 1
ATOM 1576 C C . GLU A 1 200 ? 24.649 4.729 -44.870 1.00 92.00 200 GLU A C 1
ATOM 1578 O O . GLU A 1 200 ? 23.452 4.429 -44.912 1.00 92.00 200 GLU A O 1
ATOM 1583 N N . ALA A 1 201 ? 25.609 3.799 -44.844 1.00 88.06 201 ALA A N 1
ATOM 1584 C CA . ALA A 1 201 ? 25.331 2.367 -44.827 1.00 88.06 201 ALA A CA 1
ATOM 1585 C C . ALA A 1 201 ? 24.696 1.915 -43.501 1.00 88.06 201 ALA A C 1
ATOM 1587 O O . ALA A 1 201 ? 23.757 1.119 -43.513 1.00 88.06 201 ALA A O 1
ATOM 1588 N N . LEU A 1 202 ? 25.171 2.435 -42.364 1.00 89.94 202 LEU A N 1
ATOM 1589 C CA . LEU A 1 202 ? 24.647 2.166 -41.020 1.00 89.94 202 LEU A CA 1
ATOM 1590 C C . LEU A 1 202 ? 23.499 3.124 -40.674 1.00 89.94 202 LEU A C 1
ATOM 1592 O O . LEU A 1 202 ? 23.549 3.879 -39.705 1.00 89.94 202 LEU A O 1
ATOM 1596 N N . ASN A 1 203 ? 22.455 3.074 -41.500 1.00 87.94 203 ASN A N 1
ATOM 1597 C CA . ASN A 1 203 ? 21.280 3.931 -41.389 1.00 87.94 203 ASN A CA 1
ATOM 1598 C C . ASN A 1 203 ? 20.407 3.621 -40.153 1.00 87.94 203 ASN A C 1
ATOM 1600 O O . ASN A 1 203 ? 20.622 2.652 -39.422 1.00 87.94 203 ASN A O 1
ATOM 1604 N N . VAL A 1 204 ? 19.359 4.430 -39.965 1.00 89.56 204 VAL A N 1
ATOM 1605 C CA . VAL A 1 204 ? 18.414 4.319 -38.838 1.00 89.56 204 VAL A CA 1
ATOM 1606 C C . VAL A 1 204 ? 17.794 2.920 -38.724 1.00 89.56 204 VAL A C 1
ATOM 1608 O O . VAL A 1 204 ? 17.632 2.421 -37.621 1.00 89.56 204 VAL A O 1
ATOM 1611 N N . ALA A 1 205 ? 17.529 2.225 -39.834 1.00 89.00 205 ALA A N 1
ATOM 1612 C CA . ALA A 1 205 ? 16.952 0.880 -39.777 1.00 89.00 205 ALA A CA 1
ATOM 1613 C C . ALA A 1 205 ? 17.925 -0.160 -39.189 1.00 89.00 205 ALA A C 1
ATOM 1615 O O . ALA A 1 205 ? 17.496 -1.117 -38.543 1.00 89.00 205 ALA A O 1
ATOM 1616 N N . ILE A 1 206 ? 19.235 0.005 -39.403 1.00 88.94 206 ILE A N 1
ATOM 1617 C CA . ILE A 1 206 ? 20.258 -0.844 -38.775 1.00 88.94 206 ILE A CA 1
ATOM 1618 C C . ILE A 1 206 ? 20.442 -0.459 -37.308 1.00 88.94 206 ILE A C 1
ATOM 1620 O O . ILE A 1 206 ? 20.576 -1.352 -36.470 1.00 88.94 206 ILE A O 1
ATOM 1624 N N . GLN A 1 207 ? 20.385 0.836 -36.989 1.00 90.06 207 GLN A N 1
ATOM 1625 C CA . GLN A 1 207 ? 20.373 1.307 -35.607 1.00 90.06 207 GLN A CA 1
ATOM 1626 C C . GLN A 1 207 ? 19.193 0.701 -34.830 1.00 90.06 207 GLN A C 1
ATOM 1628 O O . GLN A 1 207 ? 19.412 0.104 -33.784 1.00 90.06 207 GLN A O 1
ATOM 1633 N N . ASP A 1 208 ? 17.973 0.727 -35.367 1.00 89.62 208 ASP A N 1
ATOM 1634 C CA . ASP A 1 208 ? 16.787 0.150 -34.715 1.00 89.62 208 ASP A CA 1
ATOM 1635 C C . ASP A 1 208 ? 16.942 -1.362 -34.458 1.00 89.62 208 ASP A C 1
ATOM 1637 O O . ASP A 1 208 ? 16.571 -1.874 -33.395 1.00 89.62 208 ASP A O 1
ATOM 1641 N N . LYS A 1 209 ? 17.536 -2.099 -35.411 1.00 88.75 209 LYS A N 1
ATOM 1642 C CA . LYS A 1 209 ? 17.877 -3.522 -35.232 1.00 88.75 209 LYS A CA 1
ATOM 1643 C C . LYS A 1 209 ? 18.921 -3.704 -34.121 1.00 88.75 209 LYS A C 1
ATOM 1645 O O . LYS A 1 209 ? 18.774 -4.600 -33.293 1.00 88.75 209 LYS A O 1
ATOM 1650 N N . PHE A 1 210 ? 19.949 -2.856 -34.077 1.00 89.62 210 PHE A N 1
ATOM 1651 C CA . PHE A 1 210 ? 20.981 -2.869 -33.036 1.00 89.62 210 PHE A CA 1
ATOM 1652 C C . PHE A 1 210 ? 20.390 -2.594 -31.647 1.00 89.62 210 PHE A C 1
ATOM 1654 O O . PHE A 1 210 ? 20.651 -3.351 -30.709 1.00 89.62 210 PHE A O 1
ATOM 1661 N N . GLU A 1 211 ? 19.543 -1.569 -31.529 1.00 89.12 211 GLU A N 1
ATOM 1662 C CA . GLU A 1 211 ? 18.827 -1.232 -30.298 1.00 89.12 211 GLU A CA 1
ATOM 1663 C C . GLU A 1 211 ? 17.941 -2.399 -29.848 1.00 89.12 211 GLU A C 1
ATOM 1665 O O . GLU A 1 211 ? 17.996 -2.791 -28.685 1.00 89.12 211 GLU A O 1
ATOM 1670 N N . THR A 1 212 ? 17.212 -3.032 -30.774 1.00 88.75 212 THR A N 1
ATOM 1671 C CA . THR A 1 212 ? 16.378 -4.214 -30.490 1.00 88.75 212 THR A CA 1
ATOM 1672 C C . THR A 1 212 ? 17.202 -5.393 -29.959 1.00 88.75 212 THR A C 1
ATOM 1674 O O . THR A 1 212 ? 16.787 -6.053 -29.003 1.00 88.75 212 THR A O 1
ATOM 1677 N N . CYS A 1 213 ? 18.380 -5.657 -30.533 1.00 87.38 213 CYS A N 1
ATOM 1678 C CA . CYS A 1 213 ? 19.273 -6.724 -30.072 1.00 87.38 213 CYS A CA 1
ATOM 1679 C C . CYS A 1 213 ? 19.804 -6.460 -28.654 1.00 87.38 213 CYS A C 1
ATOM 1681 O O . CYS A 1 213 ? 19.760 -7.357 -27.808 1.00 87.38 213 CYS A O 1
ATOM 1683 N N . ILE A 1 214 ? 20.266 -5.235 -28.371 1.00 85.75 214 ILE A N 1
ATOM 1684 C CA . ILE A 1 214 ? 20.753 -4.855 -27.033 1.00 85.75 214 ILE A CA 1
ATOM 1685 C C . ILE A 1 214 ? 19.619 -4.903 -26.008 1.00 85.75 214 ILE A C 1
ATOM 1687 O O . ILE A 1 214 ? 19.785 -5.453 -24.916 1.00 85.75 214 ILE A O 1
ATOM 1691 N N . ASP A 1 215 ? 18.448 -4.383 -26.365 1.00 80.44 215 ASP A N 1
ATOM 1692 C CA . ASP A 1 215 ? 17.279 -4.363 -25.493 1.00 80.44 215 ASP A CA 1
ATOM 1693 C C . ASP A 1 215 ? 16.741 -5.764 -25.192 1.00 80.44 215 ASP A C 1
ATOM 1695 O O . ASP A 1 215 ? 16.215 -5.992 -24.100 1.00 80.44 215 ASP A O 1
ATOM 1699 N N . GLY A 1 216 ? 16.907 -6.695 -26.134 1.00 82.75 216 GLY A N 1
ATOM 1700 C CA . GLY A 1 216 ? 16.595 -8.113 -25.985 1.00 82.75 216 GLY A CA 1
ATOM 1701 C C . GLY A 1 216 ? 17.648 -8.923 -25.223 1.00 82.75 216 GLY A C 1
ATOM 1702 O O . GLY A 1 216 ? 17.521 -10.146 -25.177 1.00 82.75 216 GLY A O 1
ATOM 1703 N N . TYR A 1 217 ? 18.680 -8.284 -24.653 1.00 78.19 217 TYR A N 1
ATOM 1704 C CA . TYR A 1 217 ? 19.831 -8.942 -24.013 1.00 78.19 217 TYR A CA 1
ATOM 1705 C C . TYR A 1 217 ? 20.545 -9.954 -24.925 1.00 78.19 217 TYR A C 1
ATOM 1707 O O . TYR A 1 217 ? 21.160 -10.914 -24.454 1.00 78.19 217 TYR A O 1
ATOM 1715 N N . GLN A 1 218 ? 20.458 -9.758 -26.240 1.00 78.00 218 GLN A N 1
ATOM 1716 C CA . GLN A 1 218 ? 21.171 -10.577 -27.210 1.00 78.00 218 GLN A CA 1
ATOM 1717 C C . GLN A 1 218 ? 22.635 -10.123 -27.296 1.00 78.00 218 GLN A C 1
ATOM 1719 O O . GLN A 1 218 ? 23.011 -9.058 -26.801 1.00 78.00 218 GLN A O 1
ATOM 1724 N N . ALA A 1 219 ? 23.489 -10.954 -27.898 1.00 77.50 219 ALA A N 1
ATOM 1725 C CA . ALA A 1 219 ? 24.890 -10.599 -28.094 1.00 77.50 219 ALA A CA 1
ATOM 1726 C C . ALA A 1 219 ? 25.010 -9.277 -28.874 1.00 77.50 219 ALA A C 1
ATOM 1728 O O . ALA A 1 219 ? 24.248 -9.027 -29.810 1.00 77.50 219 ALA A O 1
ATOM 1729 N N . ARG A 1 220 ? 25.979 -8.437 -28.486 1.00 79.44 220 ARG A N 1
ATOM 1730 C CA . ARG A 1 220 ? 26.260 -7.173 -29.178 1.00 79.44 220 ARG A CA 1
ATOM 1731 C C . ARG A 1 220 ? 26.592 -7.469 -30.646 1.00 79.44 220 ARG A C 1
ATOM 1733 O O . ARG A 1 220 ? 27.472 -8.299 -30.878 1.00 79.44 220 ARG A O 1
ATOM 1740 N N . PRO A 1 221 ? 25.925 -6.823 -31.619 1.00 81.75 221 PRO A N 1
ATOM 1741 C CA . PRO A 1 221 ? 26.255 -6.998 -33.026 1.00 81.75 221 PRO A CA 1
ATOM 1742 C C . PRO A 1 221 ? 27.723 -6.652 -33.296 1.00 81.75 221 PRO A C 1
ATOM 1744 O O . PRO A 1 221 ? 28.235 -5.649 -32.800 1.00 81.75 221 PRO A O 1
ATOM 1747 N N . VAL A 1 222 ? 28.392 -7.494 -34.080 1.00 82.50 222 VAL A N 1
ATOM 1748 C CA . VAL A 1 222 ? 29.789 -7.318 -34.500 1.00 82.50 222 VAL A CA 1
ATOM 1749 C C . VAL A 1 222 ? 29.823 -7.287 -36.022 1.00 82.50 222 VAL A C 1
ATOM 1751 O O . VAL A 1 222 ? 29.020 -7.954 -36.676 1.00 82.50 222 VAL A O 1
ATOM 1754 N N . LEU A 1 223 ? 30.742 -6.510 -36.594 1.00 81.19 223 LEU A N 1
ATOM 1755 C CA . LEU A 1 223 ? 30.973 -6.535 -38.031 1.00 81.19 223 LEU A CA 1
ATOM 1756 C C . LEU A 1 223 ? 31.564 -7.884 -38.448 1.00 81.19 223 LEU A C 1
ATOM 1758 O O . LEU A 1 223 ? 32.564 -8.337 -37.896 1.00 81.19 223 LEU A O 1
ATOM 1762 N N . ALA A 1 224 ? 30.951 -8.510 -39.447 1.00 79.94 224 ALA A N 1
ATOM 1763 C CA . ALA A 1 224 ? 31.449 -9.727 -40.066 1.00 79.94 224 ALA A CA 1
ATOM 1764 C C . ALA A 1 224 ? 31.746 -9.459 -41.542 1.00 79.94 224 ALA A C 1
ATOM 1766 O O . ALA A 1 224 ? 30.954 -8.834 -42.251 1.00 79.94 224 ALA A O 1
ATOM 1767 N N . GLN A 1 225 ? 32.900 -9.931 -42.008 1.00 75.94 225 GLN A N 1
ATOM 1768 C CA . GLN A 1 225 ? 33.241 -9.883 -43.421 1.00 75.94 225 GLN A CA 1
ATOM 1769 C C . GLN A 1 225 ? 32.562 -11.062 -44.124 1.00 75.94 225 GLN A C 1
ATOM 1771 O O . GLN A 1 225 ? 32.835 -12.207 -43.782 1.00 75.94 225 GLN A O 1
ATOM 1776 N N . ALA A 1 226 ? 31.688 -10.786 -45.093 1.00 73.19 226 ALA A N 1
ATOM 1777 C CA . ALA A 1 226 ? 31.039 -11.842 -45.867 1.00 73.19 226 ALA A CA 1
ATOM 1778 C C . ALA A 1 226 ? 32.069 -12.611 -46.706 1.00 73.19 226 ALA A C 1
ATOM 1780 O O . ALA A 1 226 ? 32.878 -12.001 -47.423 1.00 73.19 226 ALA A O 1
ATOM 1781 N N . GLU A 1 227 ? 32.031 -13.942 -46.644 1.00 75.50 227 GLU A N 1
ATOM 1782 C CA . GLU A 1 227 ? 32.859 -14.773 -47.510 1.00 75.50 227 GLU A CA 1
ATOM 1783 C C . GLU A 1 227 ? 32.326 -14.773 -48.953 1.00 75.50 227 GLU A C 1
ATOM 1785 O O . GLU A 1 227 ? 31.174 -14.446 -49.252 1.00 75.50 227 GLU A O 1
ATOM 1790 N N . LYS A 1 228 ? 33.200 -15.104 -49.908 1.00 63.88 228 LYS A N 1
ATOM 1791 C CA . LYS A 1 228 ? 32.896 -14.993 -51.338 1.00 63.88 228 LYS A CA 1
ATOM 1792 C C . LYS A 1 228 ? 31.828 -16.025 -51.737 1.00 63.88 228 LYS A C 1
ATOM 1794 O O . LYS A 1 228 ? 32.148 -17.190 -51.944 1.00 63.88 228 LYS A O 1
ATOM 1799 N N . GLY A 1 229 ? 30.584 -15.573 -51.895 1.00 69.25 229 GLY A N 1
ATOM 1800 C CA . GLY A 1 229 ? 29.425 -16.410 -52.242 1.00 69.25 229 GLY A CA 1
ATOM 1801 C C . GLY A 1 229 ? 28.373 -16.519 -51.135 1.00 69.25 229 GLY A C 1
ATOM 1802 O O . GLY A 1 229 ? 27.335 -17.137 -51.356 1.00 69.25 229 GLY A O 1
ATOM 1803 N N . GLU A 1 230 ? 28.613 -15.909 -49.976 1.00 69.31 230 GLU A N 1
ATOM 1804 C CA . GLU A 1 230 ? 27.665 -15.883 -48.869 1.00 69.31 230 GLU A CA 1
ATOM 1805 C C . GLU A 1 230 ? 26.618 -14.778 -49.080 1.00 69.31 230 GLU A C 1
ATOM 1807 O O . GLU A 1 230 ? 26.941 -13.629 -49.396 1.00 69.31 230 GLU A O 1
ATOM 1812 N N . THR A 1 231 ? 25.338 -15.124 -48.952 1.00 59.91 231 THR A N 1
ATOM 1813 C CA . THR A 1 231 ? 24.252 -14.142 -49.003 1.00 59.91 231 THR A CA 1
ATOM 1814 C C . THR A 1 231 ? 24.167 -13.433 -47.662 1.00 59.91 231 THR A C 1
ATOM 1816 O O . THR A 1 231 ? 23.929 -14.080 -46.643 1.00 59.91 231 THR A O 1
ATOM 1819 N N . LEU A 1 232 ? 24.333 -12.109 -47.668 1.00 58.84 232 LEU A N 1
ATOM 1820 C CA . LEU A 1 232 ? 24.133 -11.288 -46.476 1.00 58.84 232 LEU A CA 1
ATOM 1821 C C . LEU A 1 232 ? 22.719 -11.523 -45.910 1.00 58.84 232 LEU A C 1
ATOM 1823 O O . LEU A 1 232 ? 21.763 -11.551 -46.693 1.00 58.84 232 LEU A O 1
ATOM 1827 N N . PRO A 1 233 ? 22.568 -11.690 -44.584 1.00 59.66 233 PRO A N 1
ATOM 1828 C CA . PRO A 1 233 ? 21.254 -11.806 -43.970 1.00 59.66 233 PRO A CA 1
ATOM 1829 C C . PRO A 1 233 ? 20.465 -10.511 -44.213 1.00 59.66 233 PRO A C 1
ATOM 1831 O O . PRO A 1 233 ? 20.917 -9.424 -43.855 1.00 59.66 233 PRO A O 1
ATOM 1834 N N . THR A 1 234 ? 19.310 -10.639 -44.868 1.00 49.97 234 THR A N 1
ATOM 1835 C CA . THR A 1 234 ? 18.343 -9.553 -45.127 1.00 49.97 234 THR A CA 1
ATOM 1836 C C . THR A 1 234 ? 17.598 -9.139 -43.861 1.00 49.97 234 THR A C 1
ATOM 1838 O O . THR A 1 234 ? 17.081 -10.061 -43.193 1.00 49.97 234 THR A O 1
#

Secondary structure (DSSP, 8-state):
------------------SS-TTTTTTSSSS-S----------------HHHHHHHTTSS-HHHHHHHHHHHHHHHHHHHHHHHHHHHHHHHHH----SHHHHHHHHHHHHHHHHHHHHHHHHHHHHHHHHHHHHHHHHHHHHHHHHHHHHHHHHHHHHHHHHHHHHHHHHHHHHHHHHHHHH-SS-HHHHHHHHHHHHHHS-HHHHHHHHHHHHTTPPPP---PPPTTPPPP-

Sequence (234 aa):
MSESSSAPLAIAGLVIGALAGGIVGWI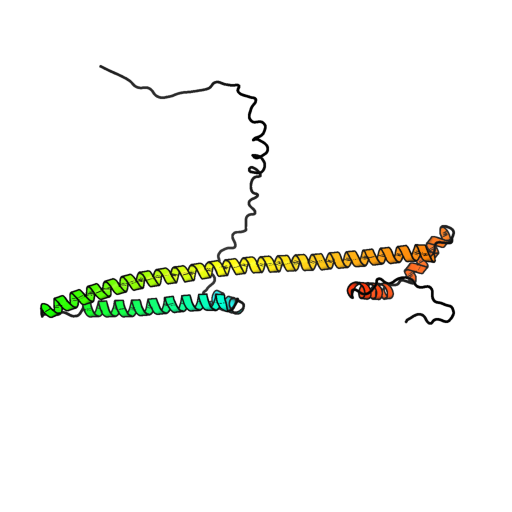AHSTTAEPRIVETEKVVQEDLSPEALAKMCEELNPDDRTRLLDSQSRVEELEKQLAEREAALAELKTQNETDETRRKAAAKKWKEMEAEIEQLKAERDAAVQERDELRTELKQTLVELDRQIRRAETFKAKAKEFKKKSTENDWAAFLAQAKVELCDKGTRKRHEKCHEAVEEALNVAIQDKFETCIDGYQARPVLAQAEKGETLPT